Protein AF-0000000085017535 (afdb_homodimer)

Foldseek 3Di:
DLPPDPLLLVVLVVCLVVQKDFLVVSCVVSVDDSVVSVVSLVSCVVVVQKDWDWDQDPVGITIMIGGDPVNNVVSVVVVVVVVVVVVPDDPPD/DLPPDPLLLVVLVVCLVVQKDFLVVSCVVSVDDSVVSVVSLVSCVVVVQKDWDWDQDPVGITIMIGGDPVNNVVSVVVVVVVVVVVPPDPPPD

Nearest PDB structures (foldseek):
  1ub9-assembly1_A-2  TM=9.602E-01  e=9.070E-08  Pyrococcus horikoshii OT3
  7el3-assembly1_B  TM=8.760E-01  e=1.551E-04  Acinetobacter baumannii
  2mlg-assembly1_A  TM=9.380E-01  e=4.437E-03  Fuselloviridae
  6pco-assembly2_C  TM=7.075E-01  e=1.623E-03  Bordetella bronchiseptica
  4zzl-assembly1_A  TM=7.667E-01  e=1.984E-03  Pseudomonas aeruginosa

Radius of gyration: 18.83 Å; Cα contacts (8 Å, |Δi|>4): 254; chains: 2; bounding box: 32×67×36 Å

Solvent-accessible surface area (backbone atoms only — not comparable to full-atom values): 9937 Å² total; per-residue (Å²): 122,83,49,39,26,52,64,54,49,47,50,49,25,36,25,64,21,55,43,48,46,41,53,67,53,52,32,64,75,68,70,49,54,70,70,58,48,50,52,51,49,51,54,37,33,74,71,50,27,31,44,80,45,79,42,82,47,99,92,39,80,42,50,36,39,31,51,31,73,61,27,45,51,52,49,50,51,49,52,50,50,41,53,51,34,35,62,56,33,70,64,78,121,128,81,50,40,26,52,64,54,48,47,50,50,24,35,25,64,22,53,42,48,48,42,52,67,55,52,32,65,76,67,70,50,55,71,70,56,47,51,52,51,49,50,54,36,33,74,73,50,26,34,46,78,43,80,40,83,46,97,91,38,79,41,50,34,38,28,51,31,72,61,26,46,50,52,49,50,51,50,52,50,51,42,52,51,33,34,58,42,57,68,66,79,120

Structure (mmCIF, N/CA/C/O backbone):
data_AF-0000000085017535-model_v1
#
loop_
_entity.id
_entity.type
_entity.pdbx_description
1 polymer 'Transcriptional regulator, ArsR family'
#
loop_
_atom_site.group_PDB
_atom_site.id
_atom_site.type_symbol
_atom_site.label_atom_id
_atom_site.label_alt_id
_atom_site.label_comp_id
_atom_site.label_asym_id
_atom_site.label_entity_id
_atom_site.label_seq_id
_atom_site.pdbx_PDB_ins_code
_atom_site.Cartn_x
_atom_site.Cartn_y
_atom_site.Cartn_z
_atom_site.occupancy
_atom_site.B_iso_or_equiv
_atom_site.auth_seq_id
_atom_site.auth_comp_id
_atom_site.auth_asym_id
_atom_site.auth_atom_id
_atom_site.pdbx_PDB_model_num
ATOM 1 N N . MET A 1 1 ? -4.988 4.152 -10.484 1 36.22 1 MET A N 1
ATOM 2 C CA . MET A 1 1 ? -4.039 4.301 -9.383 1 36.22 1 MET A CA 1
ATOM 3 C C . MET A 1 1 ? -3.859 2.984 -8.641 1 36.22 1 MET A C 1
ATOM 5 O O . MET A 1 1 ? -4.809 2.465 -8.047 1 36.22 1 MET A O 1
ATOM 9 N N . ILE A 1 2 ? -3.121 1.966 -9.211 1 40.62 2 ILE A N 1
ATOM 10 C CA . ILE A 1 2 ? -3.027 0.512 -9.133 1 40.62 2 ILE A CA 1
ATOM 11 C C . ILE A 1 2 ? -2.998 0.068 -7.676 1 40.62 2 ILE A C 1
ATOM 13 O O . ILE A 1 2 ? -3.562 -0.97 -7.324 1 40.62 2 ILE A O 1
ATOM 17 N N . PHE A 1 3 ? -2.373 0.924 -6.832 1 55.66 3 PHE A N 1
ATOM 18 C CA . PHE A 1 3 ? -2.139 0.437 -5.477 1 55.66 3 PHE A CA 1
ATOM 19 C C . PHE A 1 3 ? -3.324 0.755 -4.574 1 55.66 3 PHE A C 1
ATOM 21 O O . PHE A 1 3 ? -3.162 0.913 -3.361 1 55.66 3 PHE A O 1
ATOM 28 N N . ASN A 1 4 ? -4.422 0.834 -5.27 1 61.03 4 ASN A N 1
ATOM 29 C CA . ASN A 1 4 ? -5.598 1.133 -4.457 1 61.03 4 ASN A CA 1
ATOM 30 C C . ASN A 1 4 ? -6.199 -0.134 -3.855 1 61.03 4 ASN A C 1
ATOM 32 O O . ASN A 1 4 ? -7.422 -0.279 -3.797 1 61.03 4 ASN A O 1
ATOM 36 N N . SER A 1 5 ? -5.426 -1.122 -3.486 1 85.06 5 SER A N 1
ATOM 37 C CA . SER A 1 5 ? -5.898 -2.359 -2.873 1 85.06 5 SER A CA 1
ATOM 38 C C . SER A 1 5 ? -4.785 -3.055 -2.1 1 85.06 5 SER A C 1
ATOM 40 O O . SER A 1 5 ? -3.719 -3.334 -2.652 1 85.06 5 SER A O 1
ATOM 42 N N . GLU A 1 6 ? -5.055 -3.209 -0.832 1 88.81 6 GLU A N 1
ATOM 43 C CA . GLU A 1 6 ? -4.109 -3.939 0.009 1 88.81 6 GLU A CA 1
ATOM 44 C C . GLU A 1 6 ? -3.775 -5.301 -0.592 1 88.81 6 GLU A C 1
ATOM 46 O O . GLU A 1 6 ? -2.617 -5.723 -0.582 1 88.81 6 GLU A O 1
ATOM 51 N N . VAL A 1 7 ? -4.754 -5.91 -1.178 1 92.06 7 VAL A N 1
ATOM 52 C CA . VAL A 1 7 ? -4.582 -7.254 -1.726 1 92.06 7 VAL A CA 1
ATOM 53 C C . VAL A 1 7 ? -3.643 -7.203 -2.93 1 92.06 7 VAL A C 1
ATOM 55 O O . VAL A 1 7 ? -2.76 -8.055 -3.072 1 92.06 7 VAL A O 1
ATOM 58 N N . ARG A 1 8 ? -3.787 -6.254 -3.746 1 93.69 8 ARG A N 1
ATOM 59 C CA . ARG A 1 8 ? -2.938 -6.141 -4.926 1 93.69 8 ARG A CA 1
ATOM 60 C C . ARG A 1 8 ? -1.492 -5.852 -4.539 1 93.69 8 ARG A C 1
ATOM 62 O O . ARG A 1 8 ? -0.561 -6.348 -5.176 1 93.69 8 ARG A O 1
ATOM 69 N N . ILE A 1 9 ? -1.305 -5.059 -3.506 1 94.06 9 ILE A N 1
ATOM 70 C CA . ILE A 1 9 ? 0.042 -4.789 -3.014 1 94.06 9 ILE A CA 1
ATOM 71 C C . ILE A 1 9 ? 0.658 -6.074 -2.469 1 94.06 9 ILE A C 1
ATOM 73 O O . ILE A 1 9 ? 1.809 -6.398 -2.773 1 94.06 9 ILE A O 1
ATOM 77 N N . LYS A 1 10 ? -0.13 -6.77 -1.73 1 94.75 10 LYS A N 1
ATOM 78 C CA . LYS A 1 10 ? 0.362 -8.016 -1.142 1 94.75 10 LYS A CA 1
ATOM 79 C C . LYS A 1 10 ? 0.665 -9.047 -2.219 1 94.75 10 LYS A C 1
ATOM 81 O O . LYS A 1 10 ? 1.628 -9.812 -2.104 1 94.75 10 LYS A O 1
ATOM 86 N N . ILE A 1 11 ? -0.154 -9.094 -3.217 1 95.81 11 ILE A N 1
ATOM 87 C CA . ILE A 1 11 ? 0.097 -9.984 -4.34 1 95.81 11 ILE A CA 1
ATOM 88 C C . ILE A 1 11 ? 1.457 -9.672 -4.957 1 95.81 11 ILE A C 1
ATOM 90 O O . ILE A 1 11 ? 2.279 -10.57 -5.156 1 95.81 11 ILE A O 1
ATOM 94 N N . LEU A 1 12 ? 1.697 -8.438 -5.246 1 96.12 12 LEU A N 1
ATOM 95 C CA . LEU A 1 12 ? 2.945 -8.031 -5.887 1 96.12 12 LEU A CA 1
ATOM 96 C C . LEU A 1 12 ? 4.133 -8.266 -4.957 1 96.12 12 LEU A C 1
ATOM 98 O O . LEU A 1 12 ? 5.219 -8.641 -5.41 1 96.12 12 LEU A O 1
ATOM 102 N N . ALA A 1 13 ? 3.934 -8.023 -3.715 1 96.19 13 ALA A N 1
ATOM 103 C CA . ALA A 1 13 ? 4.992 -8.273 -2.744 1 96.19 13 ALA A CA 1
ATOM 104 C C . ALA A 1 13 ? 5.418 -9.742 -2.764 1 96.19 13 ALA A C 1
ATOM 106 O O . ALA A 1 13 ? 6.609 -10.047 -2.836 1 96.19 13 ALA A O 1
ATOM 107 N N . LEU A 1 14 ? 4.449 -10.594 -2.689 1 96.5 14 LEU A N 1
ATOM 108 C CA . LEU A 1 14 ? 4.715 -12.031 -2.689 1 96.5 14 LEU A CA 1
ATOM 109 C C . LEU A 1 14 ? 5.426 -12.445 -3.973 1 96.5 14 LEU A C 1
ATOM 111 O O . LEU A 1 14 ? 6.43 -13.164 -3.926 1 96.5 14 LEU A O 1
ATOM 115 N N . LEU A 1 15 ? 4.957 -11.953 -5.074 1 97 15 LEU A N 1
ATOM 116 C CA . LEU A 1 15 ? 5.516 -12.328 -6.371 1 97 15 LEU A CA 1
ATOM 117 C C . LEU A 1 15 ? 6.895 -11.711 -6.566 1 97 15 LEU A C 1
ATOM 119 O O . LEU A 1 15 ? 7.738 -12.273 -7.266 1 97 15 LEU A O 1
ATOM 123 N N . TYR A 1 16 ? 7.008 -10.547 -6.047 1 96.5 16 TYR A N 1
ATOM 124 C CA . TYR A 1 16 ? 8.328 -9.922 -6.094 1 96.5 16 TYR A CA 1
ATOM 125 C C . TYR A 1 16 ? 9.383 -10.82 -5.465 1 96.5 16 TYR A C 1
ATOM 127 O O . TYR A 1 16 ? 10.5 -10.922 -5.965 1 96.5 16 TYR A O 1
ATOM 135 N N . GLY A 1 17 ? 9.008 -11.477 -4.434 1 93.94 17 GLY A N 1
ATOM 136 C CA . GLY A 1 17 ? 9.922 -12.375 -3.744 1 93.94 17 GLY A CA 1
ATOM 137 C C . GLY A 1 17 ? 10.062 -13.727 -4.426 1 93.94 17 GLY A C 1
ATOM 138 O O . GLY A 1 17 ? 11.148 -14.305 -4.453 1 93.94 17 GLY A O 1
ATOM 139 N N . MET A 1 18 ? 8.969 -14.211 -5.125 1 94.88 18 MET A N 1
ATOM 140 C CA . MET A 1 18 ? 8.93 -15.586 -5.621 1 94.88 18 MET A CA 1
ATOM 141 C C . MET A 1 18 ? 9.008 -15.617 -7.145 1 94.88 18 MET A C 1
ATOM 143 O O . MET A 1 18 ? 9.258 -16.672 -7.734 1 94.88 18 MET A O 1
ATOM 147 N N . GLU A 1 19 ? 8.797 -14.523 -7.715 1 96.06 19 GLU A N 1
ATOM 148 C CA . GLU A 1 19 ? 8.758 -14.375 -9.164 1 96.06 19 GLU A CA 1
ATOM 149 C C . GLU A 1 19 ? 7.465 -14.93 -9.75 1 96.06 19 GLU A C 1
ATOM 151 O O . GLU A 1 19 ? 6.859 -14.312 -10.633 1 96.06 19 GLU A O 1
ATOM 156 N N . TYR A 1 20 ? 7.098 -16.172 -9.297 1 96.75 20 TYR A N 1
ATOM 157 C CA . TYR A 1 20 ? 5.84 -16.766 -9.727 1 96.75 20 TYR A CA 1
ATOM 158 C C . TYR A 1 20 ? 5.301 -17.719 -8.664 1 96.75 20 TYR A C 1
ATOM 160 O O . TYR A 1 20 ? 6.043 -18.156 -7.781 1 96.75 20 TYR A O 1
ATOM 168 N N . CYS A 1 21 ? 3.984 -17.906 -8.75 1 96.25 21 CYS A N 1
ATOM 169 C CA . CYS A 1 21 ? 3.365 -18.922 -7.895 1 96.25 21 CYS A CA 1
ATOM 170 C C . CYS A 1 21 ? 1.992 -19.312 -8.43 1 96.25 21 CYS A C 1
ATOM 172 O O . CYS A 1 21 ? 1.501 -18.719 -9.391 1 96.25 21 CYS A O 1
ATOM 174 N N . GLU A 1 22 ? 1.48 -20.375 -7.867 1 96.94 22 GLU A N 1
ATOM 175 C CA . GLU A 1 22 ? 0.164 -20.859 -8.281 1 96.94 22 GLU A CA 1
ATOM 176 C C . GLU A 1 22 ? -0.947 -20 -7.688 1 96.94 22 GLU A C 1
ATOM 178 O O . GLU A 1 22 ? -0.805 -19.453 -6.586 1 96.94 22 GLU A O 1
ATOM 183 N N . PHE A 1 23 ? -2.043 -19.875 -8.445 1 97.88 23 PHE A N 1
ATOM 184 C CA . PHE A 1 23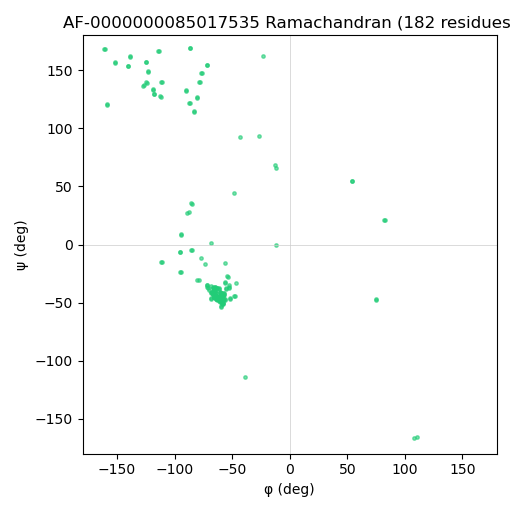 ? -3.252 -19.203 -7.996 1 97.88 23 PHE A CA 1
ATOM 185 C C . PHE A 1 23 ? -3.654 -19.688 -6.605 1 97.88 23 PHE A C 1
ATOM 187 O O . PHE A 1 23 ? -3.971 -18.875 -5.73 1 97.88 23 PHE A O 1
ATOM 194 N N . SER A 1 24 ? -3.594 -21 -6.422 1 96.5 24 SER A N 1
ATOM 195 C CA . SER A 1 24 ? -4.008 -21.594 -5.152 1 96.5 24 SER A CA 1
ATOM 196 C C . SER A 1 24 ? -3.088 -21.156 -4.016 1 96.5 24 SER A C 1
ATOM 198 O O . SER A 1 24 ? -3.539 -20.953 -2.887 1 96.5 24 SER A O 1
ATOM 200 N N . TYR A 1 25 ? -1.875 -21.031 -4.324 1 96.25 25 TYR A N 1
ATOM 201 C CA . TYR A 1 25 ? -0.917 -20.594 -3.32 1 96.25 25 TYR A CA 1
ATOM 2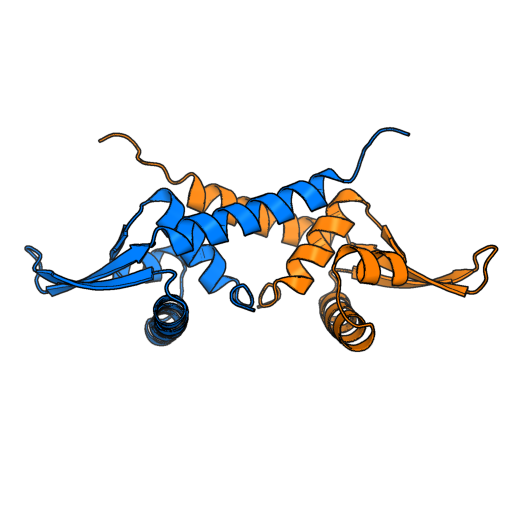02 C C . TYR A 1 25 ? -1.22 -19.156 -2.877 1 96.25 25 TYR A C 1
ATOM 204 O O . TYR A 1 25 ? -1.225 -18.859 -1.681 1 96.25 25 TYR A O 1
ATOM 212 N N . LEU A 1 26 ? -1.475 -18.219 -3.809 1 96.44 26 LEU A N 1
ATOM 213 C CA . LEU A 1 26 ? -1.842 -16.844 -3.518 1 96.44 26 LEU A CA 1
ATOM 214 C C . LEU A 1 26 ? -3.076 -16.781 -2.623 1 96.44 26 LEU A C 1
ATOM 216 O O . LEU A 1 26 ? -3.1 -16.047 -1.637 1 96.44 26 LEU A O 1
ATOM 220 N N . ARG A 1 27 ? -4.016 -17.547 -3.035 1 96.44 27 ARG A N 1
ATOM 221 C CA . ARG A 1 27 ? -5.285 -17.578 -2.311 1 96.44 27 ARG A CA 1
ATOM 222 C C . ARG A 1 27 ? -5.07 -17.969 -0.85 1 96.44 27 ARG A C 1
ATOM 224 O O . ARG A 1 27 ? -5.617 -17.312 0.05 1 96.44 27 ARG A O 1
ATOM 231 N N . GLU A 1 28 ? -4.305 -19.031 -0.631 1 96.19 28 GLU A N 1
ATOM 232 C CA . GLU A 1 28 ? -4.047 -19.547 0.711 1 96.19 28 GLU A CA 1
ATOM 233 C C . GLU A 1 28 ? -3.225 -18.547 1.53 1 96.19 28 GLU A C 1
ATOM 235 O O . GLU A 1 28 ? -3.535 -18.297 2.693 1 96.19 28 GLU A O 1
ATOM 240 N N . LYS A 1 29 ? -2.213 -17.953 0.939 1 94.69 29 LYS A N 1
ATOM 241 C CA . LYS A 1 29 ? -1.29 -17.062 1.644 1 94.69 29 LYS A CA 1
ATOM 242 C C . LYS A 1 29 ? -1.961 -15.742 2 1 94.69 29 LYS A C 1
ATOM 244 O O . LYS A 1 29 ? -1.688 -15.164 3.057 1 94.69 29 LYS A O 1
ATOM 249 N N . LEU A 1 30 ? -2.805 -15.25 1.118 1 93.81 30 LEU A N 1
ATOM 250 C CA . LEU A 1 30 ? -3.406 -13.93 1.306 1 93.81 30 LEU A CA 1
ATOM 251 C C . LEU A 1 30 ? -4.773 -14.047 1.966 1 93.81 30 LEU A C 1
ATOM 253 O O . LEU A 1 30 ? -5.363 -13.047 2.371 1 93.81 30 LEU A O 1
ATOM 257 N N . LYS A 1 31 ? -5.254 -15.234 2.139 1 95.5 31 LYS A N 1
ATOM 258 C CA . LYS A 1 31 ? -6.531 -15.508 2.785 1 95.5 31 LYS A CA 1
ATOM 259 C C . LYS A 1 31 ? -7.66 -14.727 2.123 1 95.5 31 LYS A C 1
ATOM 261 O O . LYS A 1 31 ? -8.422 -14.031 2.803 1 95.5 31 LYS A O 1
ATOM 266 N N . VAL A 1 32 ? -7.836 -14.859 0.845 1 94.19 32 VAL A N 1
ATOM 267 C CA . VAL A 1 32 ? -8.875 -14.203 0.051 1 94.19 32 VAL A CA 1
ATOM 268 C C . VAL A 1 32 ? -9.672 -15.25 -0.716 1 94.19 32 VAL A C 1
ATOM 270 O O . VAL A 1 32 ? -9.195 -16.375 -0.939 1 94.19 32 VAL A O 1
ATOM 273 N N . SER A 1 33 ? -10.898 -14.891 -1.085 1 96.5 33 SER A N 1
ATOM 274 C CA . SER A 1 33 ? -11.734 -15.797 -1.866 1 96.5 33 SER A CA 1
ATOM 275 C C . SER A 1 33 ? -11.227 -15.914 -3.303 1 96.5 33 SER A C 1
ATOM 277 O O . SER A 1 33 ? -10.578 -15 -3.811 1 96.5 33 SER A O 1
ATOM 279 N N . PRO A 1 34 ? -11.562 -17.078 -3.936 1 97 34 PRO A N 1
ATOM 280 C CA . PRO A 1 34 ? -11.156 -17.234 -5.332 1 97 34 PRO A CA 1
ATOM 281 C C . PRO A 1 34 ? -11.68 -16.125 -6.234 1 97 34 PRO A C 1
ATOM 283 O O . PRO A 1 34 ? -10.961 -15.648 -7.117 1 97 34 PRO A O 1
ATOM 286 N N . GLY A 1 35 ? -12.922 -15.758 -6.055 1 97.31 35 GLY A N 1
ATOM 287 C CA . GLY A 1 35 ? -13.5 -14.688 -6.855 1 97.31 35 GLY A CA 1
ATOM 288 C C . GLY A 1 35 ? -12.781 -13.359 -6.691 1 97.31 35 GLY A C 1
ATOM 289 O O . GLY A 1 35 ? -12.516 -12.664 -7.672 1 97.31 35 GLY A O 1
ATOM 290 N N . ASN A 1 36 ? -12.477 -13.008 -5.504 1 94.5 36 ASN A N 1
ATOM 291 C CA . ASN A 1 36 ? -11.758 -11.773 -5.199 1 94.5 36 ASN A CA 1
ATOM 292 C C . ASN A 1 36 ? -10.352 -11.781 -5.789 1 94.5 36 ASN A C 1
ATOM 294 O O . ASN A 1 36 ? -9.93 -10.805 -6.414 1 94.5 36 ASN A O 1
ATOM 298 N N . LEU A 1 37 ? -9.711 -12.82 -5.59 1 96.38 37 LEU A N 1
ATOM 299 C CA . LEU A 1 37 ? -8.352 -12.938 -6.113 1 96.38 37 LEU A CA 1
ATOM 300 C C . LEU A 1 37 ? -8.352 -12.828 -7.633 1 96.38 37 LEU A C 1
ATOM 302 O O . LEU A 1 37 ? -7.516 -12.125 -8.203 1 96.38 37 LEU A O 1
ATOM 306 N N . GLU A 1 38 ? -9.227 -13.586 -8.227 1 96.88 38 GLU A N 1
ATOM 307 C CA . GLU A 1 38 ? -9.344 -13.531 -9.68 1 96.88 38 GLU A CA 1
ATOM 308 C C . GLU A 1 38 ? -9.523 -12.094 -10.164 1 96.88 38 GLU A C 1
ATOM 310 O O . GLU A 1 38 ? -8.852 -11.664 -11.102 1 96.88 38 GLU A O 1
ATOM 315 N N . HIS A 1 39 ? -10.383 -11.5 -9.5 1 95.81 39 HIS A N 1
ATOM 316 C CA . HIS A 1 39 ? -10.672 -10.117 -9.859 1 95.81 39 HIS A CA 1
ATOM 317 C C . HIS A 1 39 ? -9.414 -9.25 -9.773 1 95.81 39 HIS A C 1
ATOM 319 O O . HIS A 1 39 ? -9.094 -8.523 -10.719 1 95.81 39 HIS A O 1
ATOM 325 N N . HIS A 1 40 ? -8.695 -9.258 -8.703 1 95.31 40 HIS A N 1
ATOM 326 C CA . HIS A 1 40 ? -7.488 -8.453 -8.516 1 95.31 40 HIS A CA 1
ATOM 327 C C . HIS A 1 40 ? -6.406 -8.852 -9.516 1 95.31 40 HIS A C 1
ATOM 329 O O . HIS A 1 40 ? -5.695 -7.984 -10.039 1 95.31 40 HIS A O 1
ATOM 335 N N . LEU A 1 41 ? -6.32 -10.094 -9.789 1 96.81 41 LEU A N 1
ATOM 336 C CA . LEU A 1 41 ? -5.312 -10.562 -10.734 1 96.81 41 LEU A CA 1
ATOM 337 C C . LEU A 1 41 ? -5.617 -10.07 -12.141 1 96.81 41 LEU A C 1
ATOM 339 O O . LEU A 1 41 ? -4.707 -9.727 -12.898 1 96.81 41 LEU A O 1
ATOM 343 N N . LYS A 1 42 ? -6.863 -10.109 -12.477 1 96.81 42 LYS A N 1
ATOM 344 C CA . LYS A 1 42 ? -7.25 -9.617 -13.797 1 96.81 42 LYS A CA 1
ATOM 345 C C . LYS A 1 42 ? -6.879 -8.141 -13.953 1 96.81 42 LYS A C 1
ATOM 347 O O . LYS A 1 42 ? -6.406 -7.727 -15.016 1 96.81 42 LYS A O 1
ATOM 352 N N . ILE A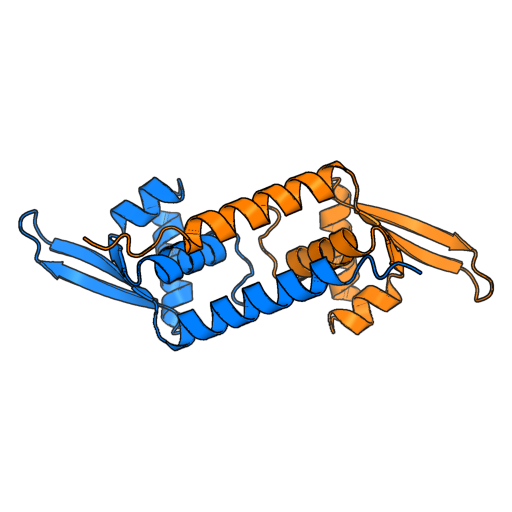 1 43 ? -7.109 -7.359 -12.992 1 94.62 43 ILE A N 1
ATOM 353 C CA . ILE A 1 43 ? -6.754 -5.945 -13 1 94.62 43 ILE A CA 1
ATOM 354 C C . ILE A 1 43 ? -5.238 -5.797 -13.148 1 94.62 43 ILE A C 1
ATOM 356 O O . ILE A 1 43 ? -4.766 -5.016 -13.977 1 94.62 43 ILE A O 1
ATOM 360 N N . LEU A 1 44 ? -4.441 -6.535 -12.352 1 96.31 44 LEU A N 1
ATOM 361 C CA . LEU A 1 44 ? -2.984 -6.484 -12.398 1 96.31 44 LEU A CA 1
ATOM 362 C C . LEU A 1 44 ? -2.471 -6.91 -13.773 1 96.31 44 LEU A C 1
ATOM 364 O O . LEU A 1 44 ? -1.506 -6.336 -14.281 1 96.31 44 LEU A O 1
ATOM 368 N N . GLU A 1 45 ? -3.145 -7.891 -14.312 1 97.69 45 GLU A N 1
ATOM 369 C CA . GLU A 1 45 ? -2.756 -8.367 -15.633 1 97.69 45 GLU A CA 1
ATOM 370 C C . GLU A 1 45 ? -3.057 -7.324 -16.703 1 97.69 45 GLU A C 1
ATOM 372 O O . GLU A 1 45 ? -2.232 -7.078 -17.594 1 97.69 45 GLU A O 1
ATOM 377 N N . LYS A 1 46 ? -4.23 -6.773 -16.641 1 96.88 46 LYS A N 1
ATOM 378 C CA . LYS A 1 46 ? -4.621 -5.734 -17.594 1 96.88 46 LYS A CA 1
ATOM 379 C C . LYS A 1 46 ? -3.633 -4.57 -17.562 1 96.88 46 LYS A C 1
ATOM 381 O O . LYS A 1 46 ? -3.354 -3.965 -18.609 1 96.88 46 LYS A O 1
ATOM 386 N N . GLU A 1 47 ? -3.062 -4.293 -16.422 1 95.44 47 GLU A N 1
ATOM 387 C CA . GLU A 1 47 ? -2.113 -3.197 -16.25 1 95.44 47 GLU A CA 1
ATOM 388 C C . GLU A 1 47 ? -0.698 -3.631 -16.625 1 95.44 47 GLU A C 1
ATOM 390 O O . GLU A 1 47 ? 0.239 -2.832 -16.562 1 95.44 47 GLU A O 1
ATOM 395 N N . GLY A 1 48 ? -0.505 -4.855 -16.938 1 97.06 48 GLY A N 1
ATOM 396 C CA . GLY A 1 48 ? 0.776 -5.379 -17.375 1 97.06 48 GLY A CA 1
ATOM 397 C C . GLY A 1 48 ? 1.723 -5.695 -16.234 1 97.06 48 GLY A C 1
ATOM 398 O O . GLY A 1 48 ? 2.938 -5.77 -16.422 1 97.06 48 GLY A O 1
ATOM 399 N N . LEU A 1 49 ? 1.233 -5.887 -15.039 1 97.69 49 LEU A N 1
ATOM 400 C CA . LEU A 1 49 ? 2.078 -6.07 -13.867 1 97.69 49 LEU A CA 1
ATOM 401 C C . LEU A 1 49 ? 2.295 -7.555 -13.578 1 97.69 49 LEU A C 1
ATOM 403 O O . LEU A 1 49 ? 3.275 -7.93 -12.938 1 97.69 49 LEU A O 1
ATOM 407 N N . VAL A 1 50 ? 1.375 -8.383 -14.047 1 98.25 50 VAL A N 1
ATOM 408 C CA . VAL A 1 50 ? 1.522 -9.828 -13.922 1 98.25 50 VAL A CA 1
ATOM 409 C C . VAL A 1 50 ? 1.073 -10.508 -15.211 1 98.25 50 VAL A C 1
ATOM 411 O O . VAL A 1 50 ? 0.429 -9.891 -16.062 1 98.25 50 VAL A O 1
ATOM 414 N N . ILE A 1 51 ? 1.51 -11.719 -15.32 1 98.62 51 ILE A N 1
ATOM 415 C CA . ILE A 1 51 ? 1.042 -12.625 -16.359 1 98.62 51 ILE A CA 1
ATOM 416 C C . ILE A 1 51 ? 0.381 -13.844 -15.734 1 98.62 51 ILE A C 1
ATOM 418 O O . ILE A 1 51 ? 0.886 -14.391 -14.75 1 98.62 51 ILE A O 1
ATOM 422 N N . ILE A 1 52 ? -0.759 -14.156 -16.281 1 98.38 52 ILE A N 1
ATOM 423 C CA . ILE A 1 52 ? -1.485 -15.336 -15.812 1 98.38 52 ILE A CA 1
ATOM 424 C C . ILE A 1 52 ? -1.501 -16.391 -16.906 1 98.38 52 ILE A C 1
ATOM 426 O O . ILE A 1 52 ? -1.896 -16.109 -18.047 1 98.38 52 ILE A O 1
ATOM 430 N N . LYS A 1 53 ? -1.082 -17.578 -16.547 1 97.38 53 LYS A N 1
ATOM 431 C CA . LYS A 1 53 ? -1.022 -18.656 -17.516 1 97.38 53 LYS A CA 1
ATOM 432 C C . LYS A 1 53 ? -1.47 -19.984 -16.906 1 97.38 53 LYS A C 1
ATOM 434 O O . LYS A 1 53 ? -1.382 -20.172 -15.695 1 97.38 53 LYS A O 1
ATOM 439 N N . LYS A 1 54 ? -1.952 -20.828 -17.75 1 96.62 54 LYS A N 1
ATOM 440 C CA . LYS A 1 54 ? -2.229 -22.203 -17.344 1 96.62 54 LYS A CA 1
ATOM 441 C C . LYS A 1 54 ? -1.018 -23.094 -17.578 1 96.62 54 LYS A C 1
ATOM 443 O O . LYS A 1 54 ? -0.339 -22.984 -18.594 1 96.62 54 LYS A O 1
ATOM 448 N N . ALA A 1 55 ? -0.658 -23.891 -16.578 1 93.44 55 ALA A N 1
ATOM 449 C CA . ALA A 1 55 ? 0.48 -24.797 -16.688 1 93.44 55 ALA A CA 1
ATOM 450 C C . ALA A 1 55 ? 0.062 -26.234 -16.391 1 93.44 55 ALA A C 1
ATOM 452 O O . ALA A 1 55 ? -0.764 -26.484 -15.508 1 93.44 55 ALA A O 1
ATOM 453 N N . ILE A 1 56 ? 0.596 -27.172 -17.172 1 92.5 56 ILE A N 1
ATOM 454 C CA . ILE A 1 56 ? 0.351 -28.594 -16.953 1 92.5 56 ILE A CA 1
ATOM 455 C C . ILE A 1 56 ? 1.306 -29.125 -15.883 1 92.5 56 ILE A C 1
ATOM 457 O O . ILE A 1 56 ? 2.527 -29.031 -16.031 1 92.5 56 ILE A O 1
ATOM 461 N N . THR A 1 57 ? 0.768 -29.5 -14.844 1 88.19 57 THR A N 1
ATOM 462 C CA . THR A 1 57 ? 1.563 -30.062 -13.758 1 88.19 57 THR A CA 1
ATOM 463 C C . THR A 1 57 ? 1.227 -31.531 -13.547 1 88.19 57 THR A C 1
ATOM 465 O O . THR A 1 57 ? 0.335 -32.062 -14.211 1 88.19 57 THR A O 1
ATOM 468 N N . LYS A 1 58 ? 2.004 -32.25 -12.828 1 90.38 58 LYS A N 1
ATOM 469 C CA . LYS A 1 58 ? 1.723 -33.656 -12.516 1 90.38 58 LYS A CA 1
ATOM 470 C C . LYS A 1 58 ? 0.331 -33.812 -11.914 1 90.38 58 LYS A C 1
ATOM 472 O O . LYS A 1 58 ? -0.286 -34.875 -12.039 1 90.38 58 LYS A O 1
ATOM 477 N N . LYS A 1 59 ? -0.193 -32.844 -11.266 1 89.44 59 LYS A N 1
ATOM 478 C CA . LYS A 1 59 ? -1.481 -32.844 -10.578 1 89.44 59 LYS A CA 1
ATOM 479 C C . LYS A 1 59 ? -2.586 -32.281 -11.469 1 89.44 59 LYS A C 1
ATOM 481 O O . LYS A 1 59 ? -3.701 -32.031 -11 1 89.44 59 LYS A O 1
ATOM 486 N N . GLY A 1 60 ? -2.248 -32.062 -12.711 1 93.38 60 GLY A N 1
ATOM 487 C CA . GLY A 1 60 ? -3.215 -31.5 -13.633 1 93.38 60 GLY A CA 1
ATOM 488 C C . GLY A 1 60 ? -2.887 -30.078 -14.039 1 93.38 60 GLY A C 1
ATOM 489 O O . GLY A 1 60 ? -1.753 -29.625 -13.875 1 93.38 60 GLY A O 1
ATOM 490 N N . ILE A 1 61 ? -3.836 -29.484 -14.602 1 95.12 61 ILE A N 1
ATOM 491 C CA . ILE A 1 61 ? -3.656 -28.125 -15.086 1 95.12 61 ILE A CA 1
ATOM 492 C C . ILE A 1 61 ? -3.805 -27.141 -13.93 1 95.12 61 ILE A C 1
ATOM 494 O O . ILE A 1 61 ? -4.781 -27.203 -13.18 1 95.12 61 ILE A O 1
ATOM 498 N N . ARG A 1 62 ? -2.785 -26.281 -13.766 1 95.81 62 ARG A N 1
ATOM 499 C CA . ARG A 1 62 ? -2.812 -25.25 -12.719 1 95.81 62 ARG A CA 1
ATOM 500 C C . ARG A 1 62 ? -2.648 -23.859 -13.32 1 95.81 62 ARG A C 1
ATOM 502 O O . ARG A 1 62 ? -1.983 -23.688 -14.344 1 95.81 62 ARG A O 1
ATOM 509 N N . THR A 1 63 ? -3.297 -22.906 -12.602 1 97.69 63 THR A N 1
ATOM 510 C CA . THR A 1 63 ? -3.123 -21.516 -12.961 1 97.69 63 THR A CA 1
ATOM 511 C C . THR A 1 63 ? -1.905 -20.922 -12.258 1 97.69 63 THR A C 1
ATOM 513 O O . THR A 1 63 ? -1.798 -20.984 -11.031 1 97.69 63 THR A O 1
ATOM 516 N N . VAL A 1 64 ? -0.983 -20.422 -13.078 1 97.69 64 VAL A N 1
ATOM 517 C CA . VAL A 1 64 ? 0.248 -19.844 -12.555 1 97.69 64 VAL A CA 1
ATOM 518 C C . VAL A 1 64 ? 0.253 -18.328 -12.797 1 97.69 64 VAL A C 1
ATOM 520 O O . VAL A 1 64 ? -0.124 -17.875 -13.883 1 97.69 64 VAL A O 1
ATOM 523 N N . VAL A 1 65 ? 0.744 -17.609 -11.789 1 98.5 65 VAL A N 1
ATOM 524 C CA . VAL A 1 65 ? 0.844 -16.156 -11.859 1 98.5 65 VAL A CA 1
ATOM 525 C C . VAL A 1 65 ? 2.307 -15.734 -11.75 1 98.5 65 VAL A C 1
ATOM 527 O O . VAL A 1 65 ? 3.014 -16.156 -10.828 1 98.5 65 VAL A O 1
ATOM 530 N N . LYS A 1 66 ? 2.715 -14.914 -12.672 1 98.5 66 LYS A N 1
ATOM 531 C CA . LYS A 1 66 ? 4.094 -14.438 -12.711 1 98.5 66 LYS A CA 1
ATOM 532 C C . LYS A 1 66 ? 4.156 -12.914 -12.758 1 98.5 66 LYS A C 1
ATOM 534 O O . LYS A 1 66 ? 3.379 -12.281 -13.477 1 98.5 66 LYS A O 1
ATOM 539 N N . ILE A 1 67 ? 5.047 -12.359 -11.992 1 98.25 67 ILE A N 1
ATOM 540 C CA . ILE A 1 67 ? 5.23 -10.906 -12.039 1 98.25 67 ILE A CA 1
ATOM 541 C C . ILE A 1 67 ? 6.059 -10.539 -13.266 1 98.25 67 ILE A C 1
ATOM 543 O O . ILE A 1 67 ? 6.992 -11.258 -13.641 1 98.25 67 ILE A O 1
ATOM 547 N N . THR A 1 68 ? 5.66 -9.461 -13.891 1 98.5 68 THR A N 1
ATOM 548 C CA . THR A 1 68 ? 6.426 -8.953 -15.023 1 98.5 68 THR A CA 1
ATOM 549 C C . THR A 1 68 ? 7.551 -8.031 -14.547 1 98.5 68 THR A C 1
ATOM 551 O O . THR A 1 68 ? 7.621 -7.684 -13.367 1 98.5 68 THR A O 1
ATOM 554 N N . GLU A 1 69 ? 8.477 -7.676 -15.492 1 98.5 69 GLU A N 1
ATOM 555 C CA . GLU A 1 69 ? 9.492 -6.68 -15.164 1 98.5 69 GLU A CA 1
ATOM 556 C C . GLU A 1 69 ? 8.859 -5.348 -14.781 1 98.5 69 GLU A C 1
ATOM 558 O O . GLU A 1 69 ? 9.32 -4.684 -13.852 1 98.5 69 GLU A O 1
ATOM 563 N N . LYS A 1 70 ? 7.848 -4.949 -15.492 1 97.88 70 LYS A N 1
ATOM 564 C CA . LYS A 1 70 ? 7.105 -3.74 -15.156 1 97.88 70 LYS A CA 1
ATOM 565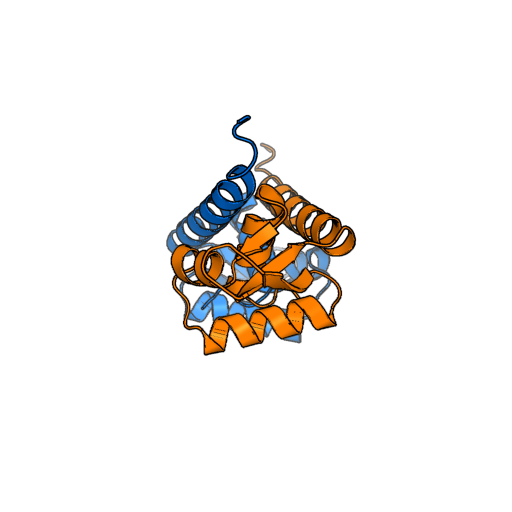 C C . LYS A 1 70 ? 6.531 -3.828 -13.742 1 97.88 70 LYS A C 1
ATOM 567 O O . LYS A 1 70 ? 6.605 -2.863 -12.977 1 97.88 70 LYS A O 1
ATOM 572 N N . GLY A 1 71 ? 5.965 -5 -13.422 1 97 71 GLY A N 1
ATOM 573 C CA . GLY A 1 71 ? 5.426 -5.215 -12.086 1 97 71 GLY A CA 1
ATOM 574 C C . GLY A 1 71 ? 6.473 -5.094 -10.992 1 97 71 GLY A C 1
ATOM 575 O O . GLY A 1 71 ? 6.227 -4.473 -9.953 1 97 71 GLY A O 1
ATOM 576 N N . LYS A 1 72 ? 7.629 -5.637 -11.273 1 97.06 72 LYS A N 1
ATOM 577 C CA . LYS A 1 72 ? 8.742 -5.551 -10.328 1 97.06 72 LYS A CA 1
ATOM 578 C C . LYS A 1 72 ? 9.164 -4.102 -10.109 1 97.06 72 LYS A C 1
ATOM 580 O O . LYS A 1 72 ? 9.336 -3.666 -8.969 1 97.06 72 LYS A O 1
ATOM 585 N N . GLU A 1 73 ? 9.297 -3.459 -11.164 1 97.12 73 GLU A N 1
ATOM 586 C CA . GLU A 1 73 ? 9.773 -2.08 -11.102 1 97.12 73 GLU A CA 1
ATOM 587 C C . GLU A 1 73 ? 8.758 -1.183 -10.391 1 97.12 73 GLU A C 1
ATOM 589 O O . GLU A 1 73 ? 9.133 -0.369 -9.539 1 97.12 73 GLU A O 1
ATOM 594 N N . GLU A 1 74 ? 7.551 -1.337 -10.734 1 94.62 74 GLU A N 1
ATOM 595 C CA . GLU A 1 74 ? 6.504 -0.52 -10.125 1 94.62 74 GLU A CA 1
ATOM 596 C C . GLU A 1 74 ? 6.391 -0.796 -8.633 1 94.62 74 GLU A C 1
ATOM 598 O O . GLU A 1 74 ? 6.207 0.127 -7.836 1 94.62 74 GLU A O 1
ATOM 603 N N . PHE A 1 75 ? 6.473 -2.008 -8.297 1 95.06 75 PHE A N 1
ATOM 604 C CA . PHE A 1 75 ? 6.398 -2.367 -6.887 1 95.06 75 PHE A CA 1
ATOM 605 C C . PHE A 1 75 ? 7.602 -1.82 -6.125 1 95.06 75 PHE A C 1
ATOM 607 O O . PHE A 1 75 ? 7.449 -1.272 -5.031 1 95.06 75 PHE A O 1
ATOM 614 N N . LYS A 1 76 ? 8.742 -1.989 -6.688 1 95.38 76 LYS A N 1
ATOM 615 C CA . LYS A 1 76 ? 9.961 -1.473 -6.074 1 95.38 76 LYS A CA 1
ATOM 616 C C . LYS A 1 76 ? 9.875 0.038 -5.875 1 95.38 76 LYS A C 1
ATOM 618 O O . LYS A 1 76 ? 10.258 0.551 -4.82 1 95.38 76 LYS A O 1
ATOM 623 N N . LYS A 1 77 ? 9.469 0.688 -6.863 1 94.88 77 LYS A N 1
ATOM 624 C CA . LYS A 1 77 ? 9.32 2.139 -6.785 1 94.88 77 LYS A CA 1
ATOM 625 C C . LYS A 1 77 ? 8.336 2.531 -5.684 1 94.88 77 LYS A C 1
ATOM 627 O O . LYS A 1 77 ? 8.609 3.447 -4.906 1 94.88 77 LYS A O 1
ATOM 632 N N . PHE A 1 78 ? 7.258 1.846 -5.672 1 92.62 78 PHE A N 1
ATOM 633 C CA . PHE A 1 78 ? 6.234 2.105 -4.668 1 92.62 78 PHE A CA 1
ATOM 634 C C . PHE A 1 78 ? 6.785 1.896 -3.266 1 92.62 78 PHE A C 1
ATOM 636 O O . PHE A 1 78 ? 6.656 2.768 -2.404 1 92.62 78 PHE A O 1
ATOM 643 N N . LEU A 1 79 ? 7.34 0.772 -3.043 1 93.31 79 LEU A N 1
ATOM 644 C CA . LEU A 1 79 ? 7.91 0.466 -1.734 1 93.31 79 LEU A CA 1
ATOM 645 C C . LEU A 1 79 ? 8.984 1.483 -1.356 1 93.31 79 LEU A C 1
ATOM 647 O O . LEU A 1 79 ? 9.055 1.912 -0.202 1 93.31 79 LEU A O 1
ATOM 651 N N . GLY A 1 80 ? 9.836 1.826 -2.322 1 94.62 80 GLY A N 1
ATOM 652 C CA . GLY A 1 80 ? 10.859 2.834 -2.088 1 94.62 80 GLY A CA 1
ATOM 653 C C . GLY A 1 80 ? 10.289 4.172 -1.65 1 94.62 80 GLY A C 1
ATOM 654 O O . GLY A 1 80 ? 10.844 4.832 -0.772 1 94.62 80 GLY A O 1
ATOM 655 N N . GLU A 1 81 ? 9.234 4.574 -2.246 1 92.75 81 GLU A N 1
ATOM 656 C CA . GLU A 1 81 ? 8.586 5.832 -1.892 1 92.75 81 GLU A CA 1
ATOM 657 C C . GLU A 1 81 ? 8.039 5.785 -0.467 1 92.75 81 GLU A C 1
ATOM 659 O O . GLU A 1 81 ? 8.203 6.742 0.295 1 92.75 81 GLU A O 1
ATOM 664 N N . ILE A 1 82 ? 7.434 4.707 -0.141 1 93.5 82 ILE A N 1
ATOM 665 C CA . ILE A 1 82 ? 6.859 4.57 1.192 1 93.5 82 ILE A CA 1
ATOM 666 C C . ILE A 1 82 ? 7.969 4.621 2.24 1 93.5 82 ILE A C 1
ATOM 668 O O . ILE A 1 82 ? 7.863 5.352 3.23 1 93.5 82 ILE A O 1
ATOM 672 N N . LEU A 1 83 ? 8.992 3.945 1.983 1 94.12 83 LEU A N 1
ATOM 673 C CA . LEU A 1 83 ? 10.102 3.891 2.928 1 94.12 83 LEU A CA 1
ATOM 674 C C . LEU A 1 83 ? 10.766 5.258 3.066 1 94.12 83 LEU A C 1
ATOM 676 O O . LEU A 1 83 ? 11.188 5.641 4.16 1 94.12 83 LEU A O 1
ATOM 680 N N . ASN A 1 84 ? 10.852 5.949 2.021 1 94.5 84 ASN A N 1
ATOM 681 C CA . ASN A 1 84 ? 11.422 7.293 2.062 1 94.5 84 ASN A CA 1
ATOM 682 C C . ASN A 1 84 ? 10.555 8.25 2.875 1 94.5 84 ASN A C 1
ATOM 684 O O . ASN A 1 84 ? 11.07 9.102 3.602 1 94.5 84 ASN A O 1
ATOM 688 N N . LEU A 1 85 ? 9.273 8.125 2.707 1 93.12 85 LEU A N 1
ATOM 689 C CA . LEU A 1 85 ? 8.344 8.984 3.432 1 93.12 85 LEU A CA 1
ATOM 690 C C . LEU A 1 85 ? 8.414 8.727 4.93 1 93.12 85 LEU A C 1
ATOM 692 O O . LEU A 1 85 ? 8.312 9.648 5.734 1 93.12 85 LEU A O 1
ATOM 696 N N . THR A 1 86 ? 8.539 7.473 5.281 1 94.25 86 THR A N 1
ATOM 697 C CA . THR A 1 86 ? 8.578 7.086 6.688 1 94.25 86 THR A CA 1
ATOM 698 C C . THR A 1 86 ? 9.867 7.574 7.34 1 94.25 86 THR A C 1
ATOM 700 O O . THR A 1 86 ? 9.914 7.793 8.555 1 94.25 86 THR A O 1
ATOM 703 N N . ASN A 1 87 ? 10.906 7.551 6.578 1 84.56 87 ASN A N 1
ATOM 704 C CA . ASN A 1 87 ? 12.219 7.938 7.082 1 84.56 87 ASN A CA 1
ATOM 705 C C . ASN A 1 87 ? 12.352 9.453 7.191 1 84.56 87 ASN A C 1
ATOM 707 O O . ASN A 1 87 ? 13.336 9.953 7.734 1 84.56 87 ASN A O 1
ATOM 711 N N . LEU A 1 88 ? 11.43 10.148 6.625 1 62.62 88 LEU A N 1
ATOM 712 C CA . LEU A 1 88 ? 11.492 11.602 6.742 1 62.62 88 LEU A CA 1
ATOM 713 C C . LEU A 1 88 ? 11.531 12.031 8.211 1 62.62 88 LEU A C 1
ATOM 715 O O . LEU A 1 88 ? 11.562 13.227 8.516 1 62.62 88 LEU A O 1
ATOM 719 N N . GLU A 1 89 ? 11.234 11.297 9.102 1 49.78 89 GLU A N 1
ATOM 720 C CA . GLU A 1 89 ? 11.344 11.953 10.398 1 49.78 89 GLU A CA 1
ATOM 721 C C . GLU A 1 89 ? 12.562 12.867 10.453 1 49.78 89 GLU A C 1
ATOM 723 O O . GLU A 1 89 ? 12.453 14.039 10.828 1 49.78 89 GLU A O 1
ATOM 728 N N . ARG A 1 90 ? 13.297 12.086 11.469 1 47.31 90 ARG A N 1
ATOM 729 C CA . ARG A 1 90 ? 13.992 12.258 12.742 1 47.31 90 ARG A CA 1
ATOM 730 C C . ARG A 1 90 ? 15.273 13.062 12.555 1 47.31 90 ARG A C 1
ATOM 732 O O . ARG A 1 90 ? 16.344 12.492 12.359 1 47.31 90 ARG A O 1
ATOM 739 N N . GLU A 1 91 ? 15.281 13.328 11.359 1 40.81 91 GLU A N 1
ATOM 740 C CA . GLU A 1 91 ? 16.469 14.156 11.523 1 40.81 91 GLU A CA 1
ATOM 741 C C . GLU A 1 91 ? 16.375 15.031 12.766 1 40.81 91 GLU A C 1
ATO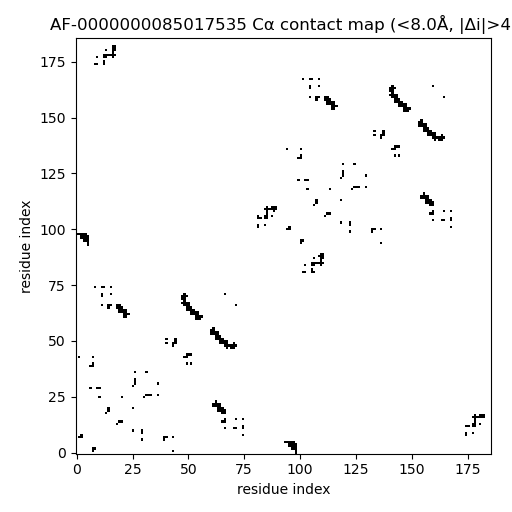M 743 O O . GLU A 1 91 ? 15.352 15.688 12.992 1 40.81 91 GLU A O 1
ATOM 748 N N . ASP A 1 92 ? 16.906 14.508 13.906 1 38.19 92 ASP A N 1
ATOM 749 C CA . ASP A 1 92 ? 17.438 15.203 15.07 1 38.19 92 ASP A CA 1
ATOM 750 C C . ASP A 1 92 ? 17.625 16.688 14.789 1 38.19 92 ASP A C 1
ATOM 752 O O . ASP A 1 92 ? 18.438 17.078 13.945 1 38.19 92 ASP A O 1
ATOM 756 N N . LYS A 1 93 ? 16.547 17.484 14.555 1 30.12 93 LYS A N 1
ATOM 757 C CA . LYS A 1 93 ? 16.938 18.781 15.117 1 30.12 93 LYS A CA 1
ATOM 758 C C . LYS A 1 93 ? 17.266 18.641 16.594 1 30.12 93 LYS A C 1
ATOM 760 O O . LYS A 1 93 ? 16.625 17.891 17.328 1 30.12 93 LYS A O 1
ATOM 765 N N . MET B 1 1 ? -11.211 -2.102 4.891 1 35.78 1 MET B N 1
ATOM 766 C CA . MET B 1 1 ? -10.086 -2.584 4.09 1 35.78 1 MET B CA 1
ATOM 767 C C . MET B 1 1 ? -9.195 -1.428 3.652 1 35.78 1 MET B C 1
ATOM 769 O O . MET B 1 1 ? -9.523 -0.703 2.715 1 35.78 1 MET B O 1
ATOM 773 N N . ILE B 1 2 ? -8.695 -0.557 4.645 1 40.09 2 ILE B N 1
ATOM 774 C CA . ILE B 1 2 ? -8.234 0.816 4.805 1 40.09 2 ILE B CA 1
ATOM 775 C C . ILE B 1 2 ? -7.156 1.118 3.764 1 40.09 2 ILE B C 1
ATOM 777 O O . ILE B 1 2 ? -7.098 2.227 3.225 1 40.09 2 ILE B O 1
ATOM 781 N N . PHE B 1 3 ? -6.344 0.063 3.465 1 55.06 3 PHE B N 1
ATOM 782 C CA . PHE B 1 3 ? -5.184 0.364 2.635 1 55.06 3 PHE B CA 1
ATOM 783 C C . PHE B 1 3 ? -5.539 0.266 1.155 1 55.06 3 PHE B C 1
ATOM 785 O O . PHE B 1 3 ? -4.676 -0.031 0.324 1 55.06 3 PHE B O 1
ATOM 792 N N . ASN B 1 4 ? -6.809 0.526 0.97 1 60.91 4 ASN B N 1
ATOM 793 C CA . ASN B 1 4 ? -7.207 0.449 -0.431 1 60.91 4 ASN B CA 1
ATOM 794 C C . ASN B 1 4 ? -6.949 1.765 -1.16 1 60.91 4 ASN B C 1
ATOM 796 O O . ASN B 1 4 ? -7.762 2.197 -1.979 1 60.91 4 ASN B O 1
ATOM 800 N N . SER B 1 5 ? -5.91 2.48 -0.856 1 85.06 5 SER B N 1
ATOM 801 C CA . SER B 1 5 ? -5.566 3.736 -1.516 1 85.06 5 SER B CA 1
ATOM 802 C C . SER B 1 5 ? -4.09 4.07 -1.327 1 85.06 5 SER B C 1
ATOM 804 O O . SER B 1 5 ? -3.6 4.121 -0.198 1 85.06 5 SER B O 1
ATOM 806 N N . GLU B 1 6 ? -3.439 4.18 -2.457 1 88.94 6 GLU B N 1
ATOM 807 C CA . GLU B 1 6 ? -2.037 4.586 -2.43 1 88.94 6 GLU B CA 1
ATOM 808 C C . GLU B 1 6 ? -1.854 5.875 -1.637 1 88.94 6 GLU B C 1
ATOM 810 O O . GLU B 1 6 ? -0.899 6.012 -0.869 1 88.94 6 GLU B O 1
ATOM 815 N N . VAL B 1 7 ? -2.795 6.754 -1.763 1 92.06 7 VAL B N 1
ATOM 816 C CA . VAL B 1 7 ? -2.705 8.055 -1.114 1 92.06 7 VAL B CA 1
ATOM 817 C C . VAL B 1 7 ? -2.801 7.891 0.401 1 92.06 7 VAL B C 1
ATOM 819 O O . VAL B 1 7 ? -2.043 8.516 1.149 1 92.06 7 VAL B O 1
ATOM 822 N N . ARG B 1 8 ? -3.656 7.07 0.844 1 93.69 8 ARG B N 1
ATOM 823 C CA . ARG B 1 8 ? -3.822 6.863 2.279 1 93.69 8 ARG B CA 1
ATOM 824 C C . ARG B 1 8 ? -2.588 6.207 2.883 1 93.69 8 ARG B C 1
ATOM 826 O O . ARG B 1 8 ? -2.199 6.52 4.012 1 93.69 8 ARG B O 1
ATOM 833 N N . ILE B 1 9 ? -1.986 5.305 2.154 1 94.06 9 ILE B N 1
ATOM 834 C CA . ILE B 1 9 ? -0.754 4.676 2.621 1 94.06 9 ILE B CA 1
ATOM 835 C C . ILE B 1 9 ? 0.353 5.727 2.715 1 94.06 9 ILE B C 1
ATOM 837 O O . ILE B 1 9 ? 1.071 5.789 3.717 1 94.06 9 ILE B O 1
ATOM 841 N N . LYS B 1 10 ? 0.425 6.527 1.705 1 94.69 10 LYS B N 1
ATOM 842 C CA . LYS B 1 10 ? 1.457 7.559 1.685 1 94.69 10 LYS B CA 1
ATOM 843 C C . LYS B 1 10 ? 1.232 8.586 2.791 1 94.69 10 LYS B C 1
ATOM 845 O O . LYS B 1 10 ? 2.189 9.078 3.391 1 94.69 10 LYS B O 1
ATOM 850 N N . ILE B 1 11 ? 0.013 8.906 3.029 1 95.88 11 ILE B N 1
ATOM 851 C CA . ILE B 1 11 ? -0.315 9.812 4.125 1 95.88 11 ILE B CA 1
ATOM 852 C C . ILE B 1 11 ? 0.205 9.234 5.441 1 95.88 11 ILE B C 1
ATOM 854 O O . ILE B 1 11 ? 0.893 9.922 6.199 1 95.88 11 ILE B O 1
ATOM 858 N N . LEU B 1 12 ? -0.101 8.016 5.703 1 96.19 12 LEU B N 1
ATOM 859 C CA . LEU B 1 12 ? 0.3 7.383 6.953 1 96.19 12 LEU B CA 1
ATOM 860 C C . LEU B 1 12 ? 1.816 7.242 7.031 1 96.19 12 LEU B C 1
ATOM 862 O O . LEU B 1 12 ? 2.404 7.383 8.109 1 96.19 12 LEU B O 1
ATOM 866 N N . ALA B 1 13 ? 2.412 6.938 5.93 1 96.19 13 ALA B N 1
ATOM 867 C CA . ALA B 1 13 ? 3.869 6.848 5.895 1 96.19 13 ALA B CA 1
ATOM 868 C C . ALA B 1 13 ? 4.512 8.164 6.312 1 96.19 13 ALA B C 1
ATOM 870 O O . ALA B 1 13 ? 5.41 8.188 7.16 1 96.19 13 ALA B O 1
ATOM 871 N N . LEU B 1 14 ? 4.059 9.211 5.711 1 96.5 14 LEU B N 1
ATOM 872 C CA . LEU B 1 14 ? 4.594 10.539 6.012 1 96.5 14 LEU B CA 1
ATOM 873 C C . LEU B 1 14 ? 4.387 10.891 7.48 1 96.5 14 LEU B C 1
ATOM 875 O O . LEU B 1 14 ? 5.316 11.344 8.148 1 96.5 14 LEU B O 1
ATOM 879 N N . LEU B 1 15 ? 3.223 10.617 7.973 1 97.06 15 LEU B N 1
ATOM 880 C CA . LEU B 1 15 ? 2.887 10.961 9.352 1 97.06 15 LEU B CA 1
ATOM 881 C C . LEU B 1 15 ? 3.619 10.047 10.336 1 97.06 15 LEU B C 1
ATOM 883 O O . LEU B 1 15 ? 3.924 10.461 11.453 1 97.06 15 LEU B O 1
ATOM 887 N N . TYR B 1 16 ? 3.76 8.852 9.906 1 96.44 16 TYR B N 1
ATOM 888 C CA . TYR B 1 16 ? 4.539 7.941 10.734 1 96.44 16 TYR B CA 1
ATOM 889 C C . TYR B 1 16 ? 5.93 8.508 11.008 1 96.44 16 TYR B C 1
ATOM 891 O O . TYR B 1 16 ? 6.449 8.383 12.117 1 96.44 16 TYR B O 1
AT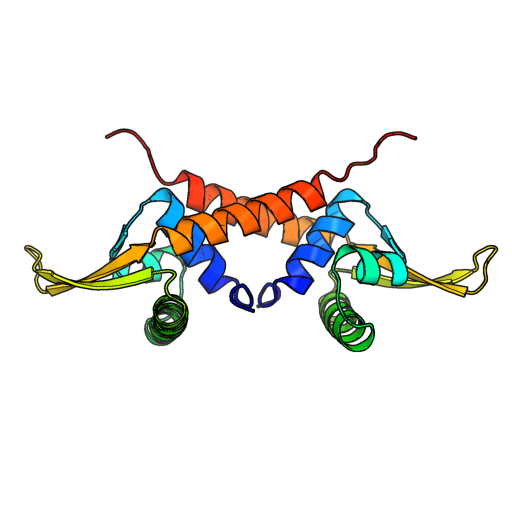OM 899 N N . GLY B 1 17 ? 6.473 9.117 10.039 1 93.88 17 GLY B N 1
ATOM 900 C CA . GLY B 1 17 ? 7.797 9.711 10.172 1 93.88 17 GLY B CA 1
ATOM 901 C C . GLY B 1 17 ? 7.785 11.039 10.898 1 93.88 17 GLY B C 1
ATOM 902 O O . GLY B 1 17 ? 8.703 11.344 11.656 1 93.88 17 GLY B O 1
ATOM 903 N N . MET B 1 18 ? 6.652 11.828 10.781 1 94.75 18 MET B N 1
ATOM 904 C CA . MET B 1 18 ? 6.641 13.211 11.258 1 94.75 18 MET B CA 1
ATOM 905 C C . MET B 1 18 ? 5.723 13.359 12.469 1 94.75 18 MET B C 1
ATOM 907 O O . MET B 1 18 ? 5.773 14.367 13.172 1 94.75 18 MET B O 1
ATOM 911 N N . GLU B 1 19 ? 4.945 12.414 12.672 1 96 19 GLU B N 1
ATOM 912 C CA . GLU B 1 19 ? 3.953 12.406 13.742 1 96 19 GLU B CA 1
ATOM 913 C C . GLU B 1 19 ? 2.768 13.305 13.406 1 96 19 GLU B C 1
ATOM 915 O O . GLU B 1 19 ? 1.615 12.93 13.633 1 96 19 GLU B O 1
ATOM 920 N N . TYR B 1 20 ? 3.08 14.547 12.945 1 96.75 20 TYR B N 1
ATOM 921 C CA . TYR B 1 20 ? 2.031 15.469 12.516 1 96.75 20 TYR B CA 1
ATOM 922 C C . TYR B 1 20 ? 2.547 16.422 11.453 1 96.75 20 TYR B C 1
ATOM 924 O O . TYR B 1 20 ? 3.758 16.594 11.297 1 96.75 20 TYR B O 1
ATOM 932 N N . CYS B 1 21 ? 1.585 16.922 10.672 1 96.31 21 CYS B N 1
ATOM 933 C CA . CYS B 1 21 ? 1.92 17.969 9.719 1 96.31 21 CYS B CA 1
ATOM 934 C C . CYS B 1 21 ? 0.671 18.734 9.273 1 96.31 21 CYS B C 1
ATOM 936 O O . CYS B 1 21 ? -0.445 18.359 9.641 1 96.31 21 CYS B O 1
ATOM 938 N N . GLU B 1 22 ? 0.912 19.828 8.625 1 97 22 GLU B N 1
ATOM 939 C CA . GLU B 1 22 ? -0.198 20.641 8.133 1 97 22 GLU B CA 1
ATOM 940 C C . GLU B 1 22 ? -0.839 20.031 6.898 1 97 22 GLU B C 1
ATOM 942 O O . GLU B 1 22 ? -0.159 19.375 6.102 1 97 22 GLU B O 1
ATOM 947 N N . PHE B 1 23 ? -2.162 20.25 6.762 1 97.94 23 PHE B N 1
ATOM 948 C CA . PHE B 1 23 ? -2.914 19.844 5.582 1 97.94 23 PHE B CA 1
ATOM 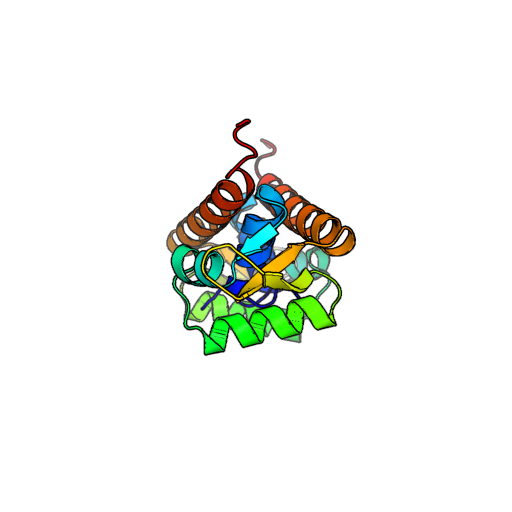949 C C . PHE B 1 23 ? -2.203 20.281 4.309 1 97.94 23 PHE B C 1
ATOM 951 O O . PHE B 1 23 ? -2.061 19.484 3.367 1 97.94 23 PHE B O 1
ATOM 958 N N . SER B 1 24 ? -1.727 21.531 4.32 1 96.56 24 SER B N 1
ATOM 959 C CA . SER B 1 24 ? -1.075 22.078 3.141 1 96.56 24 SER B CA 1
ATOM 960 C C . SER B 1 24 ? 0.22 21.344 2.822 1 96.56 24 SER B C 1
ATOM 962 O O . SER B 1 24 ? 0.567 21.172 1.653 1 96.56 24 SER B O 1
ATOM 964 N N . TYR B 1 25 ? 0.892 20.969 3.828 1 96.31 25 TYR B N 1
ATOM 965 C CA . TYR B 1 25 ? 2.127 20.219 3.639 1 96.31 25 TYR B CA 1
ATOM 966 C C . TYR B 1 25 ? 1.85 18.875 2.98 1 96.31 25 TYR B C 1
ATOM 968 O O . TYR B 1 25 ? 2.543 18.484 2.037 1 96.31 25 TYR B O 1
ATOM 976 N N . LEU B 1 26 ? 0.844 18.109 3.441 1 96.5 26 LEU B N 1
ATOM 977 C CA . LEU B 1 26 ? 0.434 16.828 2.859 1 96.5 26 LEU B CA 1
ATOM 978 C C . LEU B 1 26 ? 0.091 16.984 1.383 1 96.5 26 LEU B C 1
ATOM 980 O O . LEU B 1 26 ? 0.532 16.203 0.548 1 96.5 26 LEU B O 1
ATOM 984 N N . ARG B 1 27 ? -0.675 18 1.161 1 96.5 27 ARG B N 1
ATOM 985 C CA . ARG B 1 27 ? -1.131 18.266 -0.199 1 96.5 27 ARG B CA 1
ATOM 986 C C . ARG B 1 27 ? 0.05 18.453 -1.146 1 96.5 27 ARG B C 1
ATOM 988 O O . ARG B 1 27 ? 0.075 17.875 -2.238 1 96.5 27 ARG B O 1
ATOM 995 N N . GLU B 1 28 ? 1.007 19.281 -0.728 1 96.25 28 GLU B N 1
ATOM 996 C CA . GLU B 1 28 ? 2.18 19.594 -1.539 1 96.25 28 GLU B CA 1
ATOM 997 C C . GLU B 1 28 ? 3.068 18.375 -1.723 1 96.25 28 GLU B C 1
ATOM 999 O O . GLU B 1 28 ? 3.523 18.078 -2.834 1 96.25 28 GLU B O 1
ATOM 1004 N N . LYS B 1 29 ? 3.283 17.609 -0.681 1 94.75 29 LYS B N 1
ATOM 1005 C CA . LYS B 1 29 ? 4.199 16.469 -0.702 1 94.75 29 LYS B CA 1
ATOM 1006 C C . LYS B 1 29 ? 3.621 15.312 -1.519 1 94.75 29 LYS B C 1
ATOM 1008 O O . LYS B 1 29 ? 4.359 14.594 -2.201 1 94.75 29 LYS B O 1
ATOM 1013 N N . LEU B 1 30 ? 2.322 15.117 -1.438 1 93.88 30 LEU B N 1
ATOM 1014 C CA . LEU B 1 30 ? 1.69 13.969 -2.082 1 93.88 30 LEU B CA 1
ATOM 1015 C C . LEU B 1 30 ? 1.145 14.344 -3.453 1 93.88 30 LEU B C 1
ATOM 1017 O O . LEU B 1 30 ? 0.738 13.477 -4.227 1 93.88 30 LEU B O 1
ATOM 1021 N N . LYS B 1 31 ? 1.193 15.602 -3.787 1 95.56 31 LYS B N 1
ATOM 1022 C CA . LYS B 1 31 ? 0.74 16.109 -5.078 1 95.56 31 LYS B CA 1
ATOM 1023 C C . LYS B 1 31 ? -0.693 15.672 -5.367 1 95.56 31 LYS B C 1
ATOM 1025 O O . LYS B 1 31 ? -0.978 15.133 -6.438 1 95.56 31 LYS B O 1
ATOM 1030 N N . VAL B 1 32 ? -1.604 15.953 -4.484 1 94.31 32 VAL B N 1
ATOM 1031 C CA . VAL B 1 32 ? -3.025 15.633 -4.602 1 94.31 32 VAL B CA 1
ATOM 1032 C C . VAL B 1 32 ? -3.852 16.906 -4.438 1 94.31 32 VAL B C 1
ATOM 1034 O O . VAL B 1 32 ? -3.381 17.891 -3.863 1 94.31 32 VAL B O 1
ATOM 1037 N N . SER B 1 33 ? -5.07 16.875 -4.98 1 96.56 33 SER B N 1
ATOM 1038 C CA . SER B 1 33 ? -5.961 18.016 -4.836 1 96.56 33 SER B CA 1
ATOM 1039 C C . SER B 1 33 ? -6.492 18.141 -3.412 1 96.56 33 SER B C 1
ATOM 1041 O O . SER B 1 33 ? -6.559 17.141 -2.688 1 96.56 33 SER B O 1
ATOM 1043 N N . PRO B 1 34 ? -6.867 19.391 -3.033 1 97 34 PRO B N 1
ATOM 1044 C CA . PRO B 1 34 ? -7.426 19.578 -1.692 1 97 34 PRO B CA 1
ATOM 1045 C C . PRO B 1 34 ? -8.648 18.703 -1.439 1 97 34 PRO B C 1
ATOM 1047 O O . PRO B 1 34 ? -8.812 18.156 -0.345 1 97 34 PRO B O 1
ATOM 1050 N N . GLY B 1 35 ? -9.523 18.641 -2.412 1 97.31 35 GLY B N 1
ATOM 1051 C CA . GLY B 1 35 ? -10.719 17.812 -2.27 1 97.31 35 GLY B CA 1
ATOM 1052 C C . GLY B 1 35 ? -10.398 16.344 -2.055 1 97.31 35 GLY B C 1
ATOM 1053 O O . GLY B 1 35 ? -11.008 15.695 -1.201 1 97.31 35 GLY B O 1
ATOM 1054 N N . ASN B 1 36 ? -9.508 15.828 -2.793 1 94.5 36 ASN B N 1
ATOM 1055 C CA . ASN B 1 36 ? -9.086 14.438 -2.674 1 94.5 36 ASN B CA 1
ATOM 1056 C C . ASN B 1 36 ? -8.43 14.156 -1.322 1 94.5 36 ASN B C 1
ATOM 1058 O O . ASN B 1 36 ? -8.758 13.172 -0.664 1 94.5 36 ASN B O 1
ATOM 1062 N N . LEU B 1 37 ? -7.594 14.992 -0.975 1 96.44 37 LEU B N 1
ATOM 1063 C CA . LEU B 1 37 ? -6.914 14.836 0.305 1 96.44 37 LEU B CA 1
ATOM 1064 C C . LEU B 1 37 ? -7.91 14.859 1.459 1 96.44 37 LEU B C 1
ATOM 1066 O O . LEU B 1 37 ? -7.836 14.031 2.365 1 96.44 37 LEU B O 1
ATOM 1070 N N . GLU B 1 38 ? -8.742 15.859 1.417 1 96.94 38 GLU B N 1
ATOM 1071 C CA . GLU B 1 38 ? -9.766 15.961 2.447 1 96.94 38 GLU B CA 1
ATOM 1072 C C . GLU B 1 38 ? -10.555 14.664 2.57 1 96.94 38 GLU B C 1
ATOM 1074 O O . GLU B 1 38 ? -10.773 14.164 3.678 1 96.94 38 GLU B O 1
ATOM 1079 N N . HIS B 1 39 ? -10.891 14.219 1.452 1 95.81 39 HIS B N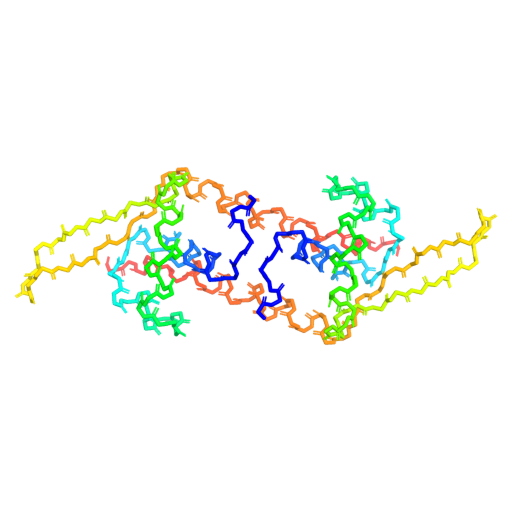 1
ATOM 1080 C CA . HIS B 1 39 ? -11.664 12.984 1.421 1 95.81 39 HIS B CA 1
ATOM 1081 C C . HIS B 1 39 ? -10.906 11.836 2.084 1 95.81 39 HIS B C 1
ATOM 1083 O O . HIS B 1 39 ? -11.453 11.141 2.943 1 95.81 39 HIS B O 1
ATOM 1089 N N . HIS B 1 40 ? -9.695 11.57 1.74 1 95.38 40 HIS B N 1
ATOM 1090 C CA . HIS B 1 40 ? -8.891 10.492 2.297 1 95.38 40 HIS B CA 1
ATOM 1091 C C . HIS B 1 40 ? -8.648 10.703 3.789 1 95.38 40 HIS B C 1
ATOM 1093 O O . HIS B 1 40 ? -8.672 9.742 4.566 1 95.38 40 HIS B O 1
ATOM 1099 N N . LEU B 1 41 ? -8.469 11.906 4.152 1 96.88 41 LEU B N 1
ATOM 1100 C CA . LEU B 1 41 ? -8.227 12.203 5.559 1 96.88 41 LEU B CA 1
ATOM 1101 C C . LEU B 1 41 ? -9.477 11.93 6.395 1 96.88 41 LEU B C 1
ATOM 1103 O O . LEU B 1 41 ? -9.375 11.445 7.523 1 96.88 41 LEU B O 1
ATOM 1107 N N . LYS B 1 42 ? -10.586 12.297 5.859 1 96.81 42 LYS B N 1
ATOM 1108 C CA . LYS B 1 42 ? -11.828 12.023 6.574 1 96.81 42 LYS B CA 1
ATOM 1109 C C . LYS B 1 42 ? -12.016 10.523 6.801 1 96.81 42 LYS B C 1
ATOM 1111 O O . LYS B 1 42 ? -12.453 10.109 7.875 1 96.81 42 LYS B O 1
ATOM 1116 N N . ILE B 1 43 ? -11.75 9.75 5.855 1 94.62 43 ILE B N 1
ATOM 1117 C CA . ILE B 1 43 ? -11.836 8.297 5.969 1 94.62 43 ILE B CA 1
ATOM 1118 C C . ILE B 1 43 ? -10.859 7.801 7.039 1 94.62 43 ILE B C 1
ATOM 1120 O O . ILE B 1 43 ? -11.234 7.008 7.906 1 94.62 43 ILE B O 1
ATOM 1124 N N . LEU B 1 44 ? -9.594 8.25 7.012 1 96.31 44 LEU B N 1
ATOM 1125 C CA . LEU B 1 44 ? -8.578 7.859 7.98 1 96.31 44 LEU B CA 1
ATOM 1126 C C . LEU B 1 44 ? -8.977 8.273 9.391 1 96.31 44 LEU B C 1
ATOM 1128 O O . LEU B 1 44 ? -8.742 7.535 10.352 1 96.31 44 LEU B O 1
ATOM 1132 N N . GLU B 1 45 ? -9.578 9.43 9.445 1 97.69 45 GLU B N 1
ATOM 1133 C CA . GLU B 1 45 ? -10.031 9.922 10.742 1 97.69 45 GLU B CA 1
ATOM 1134 C C . GLU B 1 45 ? -11.188 9.078 11.273 1 97.69 45 GLU B C 1
ATOM 1136 O O . GLU B 1 45 ? -11.211 8.727 12.453 1 97.69 45 GLU B O 1
ATOM 1141 N N . LYS B 1 46 ? -12.141 8.812 10.43 1 96.88 46 LYS B N 1
ATOM 1142 C CA . LYS B 1 46 ? -13.281 7.988 10.812 1 96.88 46 LYS B CA 1
ATOM 1143 C C . LYS B 1 46 ? -12.82 6.629 11.328 1 96.88 46 LYS B C 1
ATOM 1145 O O . LYS B 1 46 ? -13.43 6.07 12.242 1 96.88 46 LYS B O 1
ATOM 1150 N N . GLU B 1 47 ? -11.734 6.113 10.805 1 95.44 47 GLU B N 1
ATOM 1151 C CA . GLU B 1 47 ? -11.203 4.816 11.195 1 95.44 47 GLU B CA 1
ATOM 1152 C C . GLU B 1 47 ? -10.305 4.934 12.422 1 95.44 47 GLU B C 1
ATOM 1154 O O . GLU B 1 47 ? -9.773 3.934 12.906 1 95.44 47 GLU B O 1
ATOM 1159 N N . GLY B 1 48 ? -10.062 6.113 12.867 1 97.06 48 GLY B N 1
ATOM 1160 C CA . GLY B 1 48 ? -9.289 6.359 14.078 1 97.06 48 GLY B CA 1
ATOM 1161 C C . GLY B 1 48 ? -7.793 6.336 13.844 1 97.06 48 GLY B C 1
ATOM 1162 O O . GLY B 1 48 ? -7.016 6.137 14.773 1 97.06 48 GLY B O 1
ATOM 1163 N N . LEU B 1 49 ? -7.332 6.523 12.641 1 97.69 49 LEU B N 1
ATOM 1164 C CA . LEU B 1 49 ? -5.918 6.395 12.305 1 97.69 49 LEU B CA 1
ATOM 1165 C C . LEU B 1 49 ? -5.223 7.754 12.359 1 97.69 49 LEU B C 1
ATOM 1167 O O . LEU B 1 49 ? -4.004 7.824 12.523 1 97.69 49 LEU B O 1
ATOM 1171 N N . VAL B 1 50 ? -5.996 8.805 12.195 1 98.25 50 VAL B N 1
ATOM 1172 C CA . VAL B 1 50 ? -5.465 10.156 12.312 1 98.25 50 VAL B CA 1
ATOM 1173 C C . VAL B 1 50 ? -6.453 11.039 13.07 1 98.25 50 VAL B C 1
ATOM 1175 O O . VAL B 1 50 ? -7.617 10.664 13.242 1 98.25 50 VAL B O 1
ATOM 1178 N N . ILE B 1 51 ? -5.918 12.117 13.547 1 98.62 51 ILE B N 1
ATOM 1179 C CA . ILE B 1 51 ? -6.715 13.195 14.125 1 98.62 51 ILE B CA 1
ATOM 1180 C C . ILE B 1 51 ? -6.504 14.477 13.328 1 98.62 51 ILE B C 1
ATOM 1182 O O . ILE B 1 51 ? -5.371 14.805 12.953 1 98.62 51 ILE B O 1
ATOM 1186 N N . ILE B 1 52 ? -7.609 15.094 13.031 1 98.38 52 ILE B N 1
ATOM 1187 C CA . ILE B 1 52 ? -7.566 16.359 12.32 1 98.38 52 ILE B CA 1
ATOM 1188 C C . ILE B 1 52 ? -8.031 17.484 13.242 1 98.38 52 ILE B C 1
ATOM 1190 O O . ILE B 1 52 ? -9.109 17.406 13.828 1 98.38 52 ILE B O 1
ATOM 1194 N N . LYS B 1 53 ? -7.203 18.5 13.336 1 97.31 53 LYS B N 1
ATOM 1195 C CA . LYS B 1 53 ? -7.527 19.609 14.219 1 97.31 53 LYS B CA 1
ATOM 1196 C C . LYS B 1 53 ? -7.145 20.953 13.578 1 97.31 53 LYS B C 1
ATOM 1198 O O . LYS B 1 53 ? -6.242 21 12.742 1 97.31 53 LYS B O 1
ATOM 1203 N N . LYS B 1 54 ? -7.844 21.953 13.992 1 96.56 54 LYS B N 1
ATOM 1204 C CA . LYS B 1 54 ? -7.457 23.312 13.625 1 96.56 54 LYS B CA 1
ATOM 1205 C C . LYS B 1 54 ? -6.508 23.906 14.664 1 96.56 54 LYS B C 1
ATOM 1207 O O . LYS B 1 54 ? -6.695 23.719 15.867 1 96.56 54 LYS B O 1
ATOM 1212 N N . ALA B 1 55 ? -5.422 24.5 14.188 1 93.38 55 ALA B N 1
ATOM 1213 C CA . ALA B 1 55 ? -4.441 25.109 15.078 1 93.38 55 ALA B CA 1
ATOM 1214 C C . ALA B 1 55 ? -4.215 26.578 14.719 1 93.38 55 ALA B C 1
ATOM 1216 O O . ALA B 1 55 ? -4.195 26.938 13.539 1 93.38 55 ALA B O 1
ATOM 1217 N N . ILE B 1 56 ? -4.109 27.422 15.742 1 92.38 56 ILE B N 1
ATOM 1218 C CA . ILE B 1 56 ? -3.807 28.844 15.547 1 92.38 56 ILE B CA 1
ATOM 1219 C C . ILE B 1 56 ? -2.299 29.031 15.398 1 92.38 56 ILE B C 1
ATOM 1221 O O . ILE B 1 56 ? -1.529 28.656 16.297 1 92.38 56 ILE B O 1
ATOM 1225 N N . THR B 1 57 ? -1.931 29.422 14.297 1 88.19 57 THR B N 1
ATOM 1226 C CA . THR B 1 57 ? -0.519 29.672 14.031 1 88.19 57 THR B CA 1
ATOM 1227 C C . THR B 1 57 ? -0.277 31.172 13.789 1 88.19 57 THR B C 1
ATOM 1229 O O . THR B 1 57 ? -1.223 31.953 13.758 1 88.19 57 THR B O 1
ATOM 1232 N N . LYS B 1 58 ? 0.915 31.625 13.789 1 90.44 58 LYS B N 1
ATOM 1233 C CA . LYS B 1 58 ? 1.245 33.031 13.5 1 90.44 58 LYS B CA 1
ATOM 1234 C C . LYS B 1 58 ? 0.66 33.469 12.164 1 90.44 58 LYS B C 1
ATOM 1236 O O . LYS B 1 58 ? 0.385 34.625 11.953 1 90.44 58 LYS B O 1
ATOM 1241 N N . LYS B 1 59 ? 0.466 32.562 11.25 1 89.62 59 LYS B N 1
ATOM 1242 C CA . LYS B 1 59 ? -0.027 32.812 9.898 1 89.62 59 LYS B CA 1
ATOM 1243 C C . LYS B 1 59 ? -1.536 32.625 9.812 1 89.62 59 LYS B C 1
ATOM 1245 O O . LYS B 1 59 ? -2.105 32.594 8.719 1 89.62 59 LYS B O 1
ATOM 1250 N N . GLY B 1 60 ? -2.117 32.469 10.953 1 93.31 60 GLY B N 1
ATOM 1251 C CA . GLY B 1 60 ? -3.553 32.219 10.992 1 93.31 60 GLY B CA 1
ATOM 1252 C C . GLY B 1 60 ? -3.916 30.797 11.375 1 93.31 60 GLY B C 1
ATOM 1253 O O . GLY B 1 60 ? -3.09 30.062 11.922 1 93.31 60 GLY B O 1
ATOM 1254 N N . ILE B 1 61 ? -5.117 30.5 11.148 1 95.06 61 ILE B N 1
ATOM 1255 C CA . ILE B 1 61 ? -5.629 29.188 11.508 1 95.06 61 ILE B CA 1
ATOM 1256 C C . ILE B 1 61 ? -5.227 28.172 10.445 1 95.06 61 ILE B C 1
ATOM 1258 O O . ILE B 1 61 ? -5.438 28.391 9.25 1 95.06 61 ILE B O 1
ATOM 1262 N N . ARG B 1 62 ? -4.582 27.078 10.891 1 95.88 62 ARG B N 1
ATOM 1263 C CA . ARG B 1 62 ? -4.18 26 9.992 1 95.88 62 ARG B CA 1
ATOM 1264 C C . ARG B 1 62 ? -4.773 24.656 10.43 1 95.88 62 ARG B C 1
ATOM 1266 O O . ARG B 1 62 ? -4.988 24.438 11.617 1 95.88 62 ARG B O 1
ATOM 1273 N N . THR B 1 63 ? -5.016 23.844 9.383 1 97.69 63 THR B N 1
ATOM 1274 C CA . THR B 1 63 ? -5.449 22.484 9.648 1 97.69 63 THR B CA 1
ATOM 1275 C C . THR B 1 63 ? -4.25 21.562 9.836 1 97.69 63 THR B C 1
ATOM 1277 O O . THR B 1 63 ? -3.373 21.484 8.977 1 97.69 63 THR B O 1
ATOM 1280 N N . VAL B 1 64 ? -4.223 20.938 11.016 1 97.69 64 VAL B N 1
ATOM 1281 C CA . VAL B 1 64 ? -3.127 20.031 11.352 1 97.69 64 VAL B CA 1
ATOM 1282 C C . VAL B 1 64 ? -3.639 18.594 11.406 1 97.69 64 VAL B C 1
ATOM 1284 O O . VAL B 1 64 ? -4.719 18.328 11.945 1 97.69 64 VAL B O 1
ATOM 1287 N N . VAL B 1 65 ? -2.803 17.688 10.883 1 98.5 65 VAL B N 1
ATOM 1288 C CA . VAL B 1 65 ? -3.121 16.266 10.875 1 98.5 65 VAL B CA 1
ATOM 1289 C C . VAL B 1 65 ? -2.086 15.492 11.695 1 98.5 65 VAL B C 1
ATOM 1291 O O . VAL B 1 65 ? -0.881 15.648 11.484 1 98.5 65 VAL B O 1
ATOM 1294 N N . LYS B 1 66 ? -2.58 14.672 12.586 1 98.5 66 LYS B N 1
ATOM 1295 C CA . LYS B 1 66 ? -1.713 13.891 13.461 1 98.5 66 LYS B CA 1
ATOM 1296 C C . LYS B 1 66 ? -2.064 12.406 13.398 1 98.5 66 LYS B C 1
ATOM 1298 O O . LYS B 1 66 ? -3.24 12.047 13.391 1 98.5 66 LYS B O 1
ATOM 1303 N N . ILE B 1 67 ? -1.052 11.586 13.328 1 98.19 67 ILE B N 1
ATOM 1304 C CA . ILE B 1 67 ? -1.293 10.148 13.359 1 98.19 67 ILE B CA 1
ATOM 1305 C C . ILE B 1 67 ? -1.565 9.695 14.789 1 98.19 67 ILE B C 1
ATOM 1307 O O . ILE B 1 67 ? -0.948 10.195 15.734 1 98.19 67 ILE B O 1
ATOM 1311 N N . THR B 1 68 ? -2.504 8.805 14.922 1 98.44 68 THR B N 1
ATOM 1312 C CA . THR B 1 68 ? -2.795 8.234 16.234 1 98.44 68 THR B CA 1
ATOM 1313 C C . THR B 1 68 ? -1.894 7.031 16.5 1 98.44 68 THR B C 1
ATOM 1315 O O . THR B 1 68 ? -1.169 6.574 15.617 1 98.44 68 THR B O 1
ATOM 1318 N N . GLU B 1 69 ? -1.904 6.547 17.797 1 98.44 69 GLU B N 1
ATOM 1319 C CA . GLU B 1 69 ? -1.191 5.312 18.109 1 98.44 69 GLU B CA 1
ATOM 1320 C C . GLU B 1 69 ? -1.727 4.141 17.297 1 98.44 69 GLU B C 1
ATOM 1322 O O . GLU B 1 69 ? -0.955 3.301 16.828 1 98.44 69 GLU B O 1
ATOM 1327 N N . LYS B 1 70 ? -3.02 4.062 17.156 1 97.81 70 LYS B N 1
ATOM 1328 C CA . LYS B 1 70 ? -3.635 3.041 16.312 1 97.81 70 LYS B CA 1
ATOM 1329 C C . LYS B 1 70 ? -3.127 3.137 14.875 1 97.81 70 LYS B C 1
ATOM 1331 O O . LYS B 1 70 ? -2.816 2.119 14.258 1 97.81 70 LYS B O 1
ATOM 1336 N N . GLY B 1 71 ? -3.053 4.379 14.367 1 96.94 71 GLY B N 1
ATOM 1337 C CA . GLY B 1 71 ? -2.539 4.594 13.031 1 96.94 71 GLY B CA 1
ATOM 1338 C C . GLY B 1 71 ? -1.105 4.133 12.852 1 96.94 71 GLY B C 1
ATOM 1339 O O . GLY B 1 71 ? -0.769 3.5 11.852 1 96.94 71 GLY B O 1
ATOM 1340 N N . LYS B 1 72 ? -0.316 4.41 13.859 1 97.06 72 LYS B N 1
ATOM 1341 C CA . LYS B 1 72 ? 1.079 3.98 13.844 1 97.06 72 LYS B CA 1
ATOM 1342 C C . LYS B 1 72 ? 1.184 2.459 13.82 1 97.06 72 LYS B C 1
ATOM 1344 O O . LYS B 1 72 ? 1.938 1.896 13.023 1 97.06 72 LYS B O 1
ATOM 1349 N N . GLU B 1 73 ? 0.454 1.907 14.648 1 97.12 73 GLU B N 1
ATOM 1350 C CA . GLU B 1 73 ? 0.507 0.454 14.781 1 97.12 73 GLU B CA 1
ATOM 1351 C C . GLU B 1 73 ? 0.013 -0.235 13.516 1 97.12 73 GLU B C 1
ATOM 1353 O O . GLU B 1 73 ? 0.635 -1.186 13.039 1 97.12 73 GLU B O 1
ATOM 1358 N N . GLU B 1 74 ? -1.055 0.235 13.016 1 94.5 74 GLU B N 1
ATOM 1359 C CA . GLU B 1 74 ? -1.619 -0.36 11.812 1 94.5 74 GLU B CA 1
ATOM 1360 C C . GLU B 1 74 ? -0.675 -0.198 10.625 1 94.5 74 GLU B C 1
ATOM 1362 O O . GLU B 1 74 ? -0.52 -1.117 9.812 1 94.5 74 GLU B O 1
ATOM 1367 N N . PHE B 1 75 ? -0.113 0.918 10.531 1 94.94 75 PHE B N 1
ATOM 1368 C CA . PHE B 1 75 ? 0.825 1.161 9.438 1 94.94 75 PHE B CA 1
ATOM 1369 C C . PHE B 1 75 ? 2.059 0.278 9.578 1 94.94 75 PHE B C 1
ATOM 1371 O O . PHE B 1 75 ? 2.523 -0.309 8.602 1 94.94 75 PHE B O 1
ATOM 1378 N N . LYS B 1 76 ? 2.566 0.223 10.75 1 95.31 76 LYS B N 1
ATOM 1379 C CA . LYS B 1 76 ? 3.725 -0.623 11.023 1 95.31 76 LYS B CA 1
ATOM 1380 C C . LYS B 1 76 ? 3.432 -2.082 10.688 1 95.31 76 LYS B C 1
ATOM 1382 O O . LYS B 1 76 ? 4.266 -2.762 10.078 1 95.31 76 LYS B O 1
ATOM 1387 N N . LYS B 1 77 ? 2.346 -2.521 11.117 1 94.81 77 LYS B N 1
ATOM 1388 C CA . LYS B 1 77 ? 1.94 -3.895 10.836 1 94.81 77 LYS B CA 1
ATOM 1389 C C . LYS B 1 77 ? 1.839 -4.137 9.328 1 94.81 77 LYS B C 1
ATOM 1391 O O . LYS B 1 77 ? 2.316 -5.156 8.828 1 94.81 77 LYS B O 1
ATOM 1396 N N . PHE B 1 78 ? 1.221 -3.217 8.688 1 92.56 78 PHE B N 1
ATOM 1397 C CA . PHE B 1 78 ? 1.06 -3.314 7.238 1 92.56 78 PHE B CA 1
ATOM 1398 C C . PHE B 1 78 ? 2.416 -3.369 6.543 1 92.56 78 PHE B C 1
ATOM 1400 O O . PHE B 1 78 ? 2.666 -4.258 5.73 1 92.56 78 PHE B O 1
ATOM 1407 N N . LEU B 1 79 ? 3.227 -2.436 6.836 1 93.31 79 LEU B N 1
ATOM 1408 C CA . LEU B 1 79 ? 4.555 -2.393 6.234 1 93.31 79 LEU B CA 1
ATOM 1409 C C . LEU B 1 79 ? 5.336 -3.662 6.547 1 93.31 79 LEU B C 1
ATOM 1411 O O . LEU B 1 79 ? 6.027 -4.203 5.68 1 93.31 79 LEU B O 1
ATOM 1415 N N . GLY B 1 80 ? 5.258 -4.102 7.809 1 94.62 80 GLY B N 1
ATOM 1416 C CA . GLY B 1 80 ? 5.914 -5.34 8.203 1 94.62 80 GLY B CA 1
ATOM 1417 C C . GLY B 1 80 ? 5.465 -6.539 7.387 1 94.62 80 GLY B C 1
ATOM 1418 O O . GLY B 1 80 ? 6.277 -7.387 7.02 1 94.62 80 GLY B O 1
ATOM 1419 N N . GLU B 1 81 ? 4.215 -6.625 7.125 1 92.75 81 GLU B N 1
ATOM 1420 C CA . GLU B 1 81 ? 3.674 -7.723 6.324 1 92.75 81 GLU B CA 1
ATOM 1421 C C . GLU B 1 81 ? 4.203 -7.676 4.895 1 92.75 81 GLU B C 1
ATOM 1423 O O . GLU B 1 81 ? 4.586 -8.703 4.332 1 92.75 81 GLU B O 1
ATOM 1428 N N . ILE B 1 82 ? 4.227 -6.52 4.348 1 93.5 82 ILE B N 1
ATOM 1429 C CA . ILE B 1 82 ? 4.699 -6.367 2.977 1 93.5 82 ILE B CA 1
ATOM 1430 C C . ILE B 1 82 ? 6.168 -6.777 2.887 1 93.5 82 ILE B C 1
ATOM 1432 O O . ILE B 1 82 ? 6.555 -7.543 2 1 93.5 82 ILE B O 1
ATOM 1436 N N . LEU B 1 83 ? 6.906 -6.332 3.807 1 94.06 83 LEU B N 1
ATOM 1437 C CA . LEU B 1 83 ? 8.336 -6.629 3.807 1 94.06 83 LEU B CA 1
ATOM 1438 C C . LEU B 1 83 ? 8.578 -8.125 4.008 1 94.06 83 LEU B C 1
ATOM 1440 O O . LEU B 1 83 ? 9.5 -8.688 3.41 1 94.06 83 LEU B O 1
ATOM 1444 N N . ASN B 1 84 ? 7.816 -8.711 4.812 1 94.5 84 ASN B N 1
ATOM 1445 C CA . ASN B 1 84 ? 7.938 -10.148 5.027 1 94.5 84 ASN B CA 1
ATOM 1446 C C . ASN B 1 84 ? 7.598 -10.938 3.766 1 94.5 84 ASN B C 1
ATOM 1448 O O . ASN B 1 84 ? 8.234 -11.953 3.471 1 94.5 84 ASN B O 1
ATOM 1452 N N . LEU B 1 85 ? 6.582 -10.492 3.082 1 93.19 85 LEU B N 1
ATOM 1453 C CA . LEU B 1 85 ? 6.172 -11.172 1.858 1 93.19 85 LEU B CA 1
ATOM 1454 C C . LEU B 1 85 ? 7.254 -11.07 0.79 1 93.19 85 LEU B C 1
ATOM 1456 O O . LEU B 1 85 ? 7.473 -12.008 0.026 1 93.19 85 LEU B O 1
ATOM 1460 N N . THR B 1 86 ? 7.891 -9.898 0.746 1 94.25 86 THR B N 1
ATOM 1461 C CA . THR B 1 86 ? 8.922 -9.664 -0.26 1 94.25 86 THR B CA 1
ATOM 1462 C C . THR B 1 86 ? 10.164 -10.5 0.034 1 94.25 86 THR B C 1
ATOM 1464 O O . THR B 1 86 ? 10.93 -10.828 -0.876 1 94.25 86 THR B O 1
ATOM 1467 N N . ASN B 1 87 ? 10.477 -10.594 1.362 1 84.38 87 ASN B N 1
ATOM 1468 C CA . ASN B 1 87 ? 11.664 -11.328 1.791 1 84.38 87 ASN B CA 1
ATOM 1469 C C . ASN B 1 87 ? 11.461 -12.836 1.667 1 84.38 87 ASN B C 1
ATOM 1471 O O . ASN B 1 87 ? 12.391 -13.609 1.891 1 84.38 87 ASN B O 1
ATOM 1475 N N . LEU B 1 88 ? 10.25 -13.164 1.546 1 62.59 88 LEU B N 1
ATOM 1476 C CA . LEU B 1 88 ? 10.039 -14.594 1.32 1 62.59 88 LEU B CA 1
ATOM 1477 C C . LEU B 1 88 ? 10.953 -15.109 0.215 1 62.59 88 LEU B C 1
ATOM 1479 O O . LEU B 1 88 ? 10.828 -14.703 -0.943 1 62.59 88 LEU B O 1
ATOM 1483 N N . GLU B 1 89 ? 12.195 -14.695 0.288 1 48.97 89 GLU B N 1
ATOM 1484 C CA . GLU B 1 89 ? 13.211 -15.242 -0.604 1 48.97 89 GLU B CA 1
ATOM 1485 C C . GLU B 1 89 ? 12.797 -16.625 -1.13 1 48.97 89 GLU B C 1
ATOM 1487 O O . GLU B 1 89 ? 11.977 -17.297 -0.517 1 48.97 89 GLU B O 1
ATOM 1492 N N . ARG B 1 90 ? 13.68 -16.812 -2.312 1 47.03 90 ARG B N 1
ATOM 1493 C CA . ARG B 1 90 ? 14.711 -17.547 -3.043 1 47.03 90 ARG B CA 1
ATOM 1494 C C . ARG B 1 90 ? 15.391 -18.578 -2.146 1 47.03 90 ARG B C 1
ATOM 1496 O O . ARG B 1 90 ? 16.375 -18.266 -1.469 1 47.03 90 ARG B O 1
ATOM 1503 N N . GLU B 1 91 ? 14.883 -18.547 -0.922 1 40.44 91 GLU B N 1
ATOM 1504 C CA . GLU B 1 91 ? 15.672 -19.625 -0.339 1 40.44 91 GLU B CA 1
ATOM 1505 C C . GLU B 1 91 ? 16.125 -20.625 -1.408 1 40.44 91 GLU B C 1
ATOM 1507 O O . GLU B 1 91 ? 15.312 -21.078 -2.221 1 40.44 91 GLU B O 1
ATOM 1512 N N . ASP B 1 92 ? 17.344 -20.391 -1.943 1 37.91 92 ASP B N 1
ATOM 1513 C CA . ASP B 1 92 ? 18.281 -21.359 -2.539 1 37.91 92 ASP B CA 1
ATOM 1514 C C . ASP B 1 92 ? 17.859 -22.781 -2.23 1 37.91 92 ASP B C 1
ATOM 1516 O O . ASP B 1 92 ? 17.844 -23.203 -1.068 1 37.91 92 ASP B O 1
ATOM 1520 N N . LYS B 1 93 ? 16.719 -23.266 -2.793 1 29.19 93 LYS B N 1
ATOM 1521 C CA . LYS B 1 93 ? 17.094 -24.656 -3.047 1 29.19 93 LYS B CA 1
ATOM 1522 C C . LYS B 1 93 ? 18.375 -24.734 -3.875 1 29.19 93 LYS B C 1
ATOM 1524 O O . LYS B 1 93 ? 18.594 -23.922 -4.773 1 29.19 93 LYS B O 1
#

InterPro domains:
  IPR001845 HTH ArsR-type DNA-binding domain [SM00418] (1-84)
  IPR011991 ArsR-like helix-turn-helix domain [cd00090] (5-50)
  IPR027395 Winged helix DNA-binding domain [PF13601] (7-82)
  IPR027395 Winged helix DNA-binding domain [PTHR37318] (2-86)
  IPR036388 Winged helix-like DNA-binding domain superfamily [G3DSA:1.10.10.10] (1-88)
  IPR036390 Winged helix DNA-binding domain superfamily [SSF46785] (3-86)

Secondary structure (DSSP, 8-state):
-TT--HHHHHHHHHHHHHSEEEHHHHHHHHT--HHHHHHHHHHHHHTTSEEEEEEEETTEEEEEEEE-HHHHHHHHHHHHHHHHHHTTS----/-TT--HHHHHHHHHHHHHSEEEHHHHHHHHT--HHHHHHHHHHHHHTTSEEEEEEEETTEEEEEEEE-HHHHHHHHHHHHHHHHHHH------

Organism: Methanocaldococcus infernus (strain DSM 11812 / JCM 15783 / ME) (NCBI:txid573063)

Sequence (186 aa):
MIFNSEVRIKILALLYGMEYCEFSYLREKLKVSPGNLEHHLKILEKEGLVIIKKAITKKGIRTVVKITEKGKEEFKKFLGEILNLTNLEREDKMIFNSEVRIKILALLYGMEYCEFSYLREKLKVSPGNLEHHLKILEKEGLVIIKKAITKKGIRTVVKITEKGKEEFKKFLGEILNLTNLEREDK

pLDDT: mean 90.0, std 15.86, range [29.19, 98.62]